Protein AF-K9UGL1-F1 (afdb_monomer)

Structure (mmCIF, N/CA/C/O backbone):
data_AF-K9UGL1-F1
#
_entry.id   AF-K9UGL1-F1
#
loop_
_atom_site.group_PDB
_atom_site.id
_atom_site.type_symbol
_atom_site.label_atom_id
_atom_site.label_alt_id
_atom_site.label_comp_id
_atom_site.label_asym_id
_atom_site.label_entity_id
_atom_site.label_seq_id
_atom_site.pdbx_PDB_ins_code
_atom_site.Cartn_x
_atom_site.Cartn_y
_atom_site.Cartn_z
_atom_site.occupancy
_atom_site.B_iso_or_equiv
_atom_site.auth_seq_id
_atom_site.auth_comp_id
_atom_site.auth_asym_id
_atom_site.auth_atom_id
_atom_site.pdbx_PDB_model_num
ATOM 1 N N . MET A 1 1 ? -17.818 -1.868 39.442 1.00 32.81 1 MET A N 1
ATOM 2 C CA . MET A 1 1 ? -16.690 -1.375 38.621 1.00 32.81 1 MET A CA 1
ATOM 3 C C . MET A 1 1 ? -15.986 -2.592 38.048 1.00 32.81 1 MET A C 1
ATOM 5 O O . MET A 1 1 ? -15.539 -3.393 38.860 1.00 32.81 1 MET A O 1
ATOM 9 N N . PRO A 1 2 ? -15.929 -2.822 36.725 1.00 36.88 2 PRO A N 1
ATOM 10 C CA . PRO A 1 2 ? -15.061 -3.869 36.222 1.00 36.88 2 PRO A CA 1
ATOM 11 C C . PRO A 1 2 ? -13.625 -3.341 36.213 1.00 36.88 2 PRO A C 1
ATOM 13 O O . PRO A 1 2 ? -13.348 -2.209 35.818 1.00 36.88 2 PRO A O 1
ATOM 16 N N . ILE A 1 3 ? -12.741 -4.172 36.742 1.00 34.56 3 ILE A N 1
ATOM 17 C CA . ILE A 1 3 ? -11.307 -3.962 36.869 1.00 34.56 3 ILE A CA 1
ATOM 18 C C . ILE A 1 3 ? -10.726 -3.865 35.455 1.00 34.56 3 ILE A C 1
ATOM 20 O O . ILE A 1 3 ? -10.851 -4.801 34.666 1.00 34.56 3 ILE A O 1
ATOM 24 N N . ASN A 1 4 ? -10.110 -2.725 35.127 1.00 34.06 4 ASN A N 1
ATOM 25 C CA . ASN A 1 4 ? -9.267 -2.589 33.944 1.00 34.06 4 ASN A CA 1
ATOM 26 C C . ASN A 1 4 ? -8.076 -3.541 34.106 1.00 34.06 4 ASN A C 1
ATOM 28 O O . ASN A 1 4 ? -7.065 -3.177 34.704 1.00 34.06 4 ASN A O 1
ATOM 32 N N . ASN A 1 5 ? -8.197 -4.757 33.575 1.00 32.12 5 ASN A N 1
ATOM 33 C CA . ASN A 1 5 ? -7.041 -5.579 33.257 1.00 32.12 5 ASN A CA 1
ATOM 34 C C . ASN A 1 5 ? -6.245 -4.820 32.195 1.00 32.12 5 ASN A C 1
ATOM 36 O O . ASN A 1 5 ? -6.569 -4.850 31.008 1.00 32.12 5 ASN A O 1
ATOM 40 N N . VAL A 1 6 ? -5.222 -4.093 32.638 1.00 40.41 6 VAL A N 1
ATOM 41 C CA . VAL A 1 6 ? -4.169 -3.588 31.763 1.00 40.41 6 VAL A CA 1
ATOM 42 C C . VAL A 1 6 ? -3.398 -4.819 31.299 1.00 40.41 6 VAL A C 1
ATOM 44 O O . VAL A 1 6 ? -2.436 -5.240 31.932 1.00 40.41 6 VAL A O 1
ATOM 47 N N . TYR A 1 7 ? -3.887 -5.455 30.236 1.00 41.72 7 TYR A N 1
ATOM 48 C CA . TYR A 1 7 ? -3.123 -6.448 29.499 1.00 41.72 7 TYR A CA 1
ATOM 49 C C . TYR A 1 7 ? -1.873 -5.730 28.984 1.00 41.72 7 TYR A C 1
ATOM 51 O O . TYR A 1 7 ? -1.978 -4.819 28.159 1.00 41.72 7 TYR A O 1
ATOM 59 N N . ASP A 1 8 ? -0.710 -6.053 29.550 1.00 44.66 8 ASP A N 1
ATOM 60 C CA . ASP A 1 8 ? 0.549 -5.424 29.167 1.00 44.66 8 ASP A CA 1
ATOM 61 C C . ASP A 1 8 ? 0.985 -5.988 27.809 1.00 44.66 8 ASP A C 1
ATOM 63 O O . ASP A 1 8 ? 1.690 -6.991 27.720 1.00 44.66 8 ASP A O 1
ATOM 67 N N . SER A 1 9 ? 0.523 -5.344 26.734 1.00 50.38 9 SER A N 1
ATOM 68 C CA . SER A 1 9 ? 0.801 -5.729 25.344 1.00 50.38 9 SER A CA 1
ATOM 69 C C . SER A 1 9 ? 2.295 -5.739 24.992 1.00 50.38 9 SER A C 1
ATOM 71 O O . SER A 1 9 ? 2.660 -6.247 23.934 1.00 50.38 9 SER A O 1
ATOM 73 N N . ARG A 1 10 ? 3.173 -5.234 25.874 1.00 50.62 10 ARG A N 1
ATOM 74 C CA . ARG A 1 10 ? 4.634 -5.199 25.689 1.00 50.62 10 ARG A CA 1
ATOM 75 C C . ARG A 1 10 ? 5.306 -6.576 25.679 1.00 50.62 10 ARG A C 1
ATOM 77 O O . ARG A 1 10 ? 6.447 -6.659 25.243 1.00 50.62 10 ARG A O 1
ATOM 84 N N . PHE A 1 11 ? 4.626 -7.633 26.128 1.00 51.41 11 PHE A N 1
ATOM 85 C CA . PHE A 1 11 ? 5.164 -9.004 26.138 1.00 51.41 11 PHE A CA 1
ATOM 86 C C . PHE A 1 11 ? 4.539 -9.938 25.090 1.00 51.41 11 PHE A C 1
ATOM 88 O O . PHE A 1 11 ? 4.851 -11.126 25.070 1.00 51.41 11 PHE A O 1
ATOM 95 N N . ASP A 1 12 ? 3.690 -9.421 24.200 1.00 64.38 12 ASP A N 1
ATOM 96 C CA . ASP A 1 12 ? 3.159 -10.189 23.071 1.00 64.38 12 ASP A CA 1
ATOM 97 C C . ASP A 1 12 ? 4.155 -10.141 21.888 1.00 64.38 12 ASP A C 1
ATOM 99 O O . ASP A 1 12 ? 4.479 -9.042 21.414 1.00 64.38 12 ASP A O 1
ATOM 103 N N . PRO A 1 13 ? 4.636 -11.296 21.380 1.00 67.00 13 PRO A N 1
ATOM 104 C CA . PRO A 1 13 ? 5.522 -11.363 20.215 1.00 67.00 13 PRO A CA 1
ATOM 105 C C . PRO A 1 13 ? 4.998 -10.585 18.998 1.00 67.00 13 PRO A C 1
ATOM 107 O O . PRO A 1 13 ? 5.783 -9.976 18.266 1.00 67.00 13 PRO A O 1
ATOM 110 N N . SER A 1 14 ? 3.675 -10.548 18.801 1.00 68.69 14 SER A N 1
ATOM 111 C CA . SER A 1 14 ? 3.043 -9.829 17.690 1.00 68.69 14 SER A CA 1
ATOM 112 C C . SER A 1 14 ? 3.192 -8.306 17.811 1.00 68.69 14 SER A C 1
ATOM 114 O O . SER A 1 14 ? 3.384 -7.611 16.808 1.00 68.69 14 SER A O 1
ATOM 116 N N . THR A 1 15 ? 3.182 -7.780 19.038 1.00 75.00 15 THR A N 1
ATOM 117 C CA . THR A 1 15 ? 3.341 -6.347 19.320 1.00 75.00 15 THR A CA 1
ATOM 118 C C . THR A 1 15 ? 4.775 -5.892 19.072 1.00 75.00 15 THR A C 1
ATOM 120 O O . THR A 1 15 ? 4.977 -4.816 18.512 1.00 75.00 15 THR A O 1
ATOM 123 N N . HIS A 1 16 ? 5.770 -6.718 19.407 1.00 80.38 16 HIS A N 1
ATOM 124 C CA . HIS A 1 16 ? 7.182 -6.402 19.165 1.00 80.38 16 HIS A CA 1
ATOM 125 C C . HIS A 1 16 ? 7.513 -6.330 17.660 1.00 80.38 16 HIS A C 1
ATOM 127 O O . HIS A 1 16 ? 8.262 -5.464 17.205 1.00 80.38 16 HIS A O 1
ATOM 133 N N . GLU A 1 17 ? 6.918 -7.215 16.857 1.00 83.19 17 GLU A N 1
ATOM 134 C CA . GLU A 1 17 ? 7.005 -7.180 15.392 1.00 83.19 17 GLU A CA 1
ATOM 135 C C . GLU A 1 17 ? 6.407 -5.884 14.815 1.00 83.19 17 GLU A C 1
ATOM 137 O O . GLU A 1 17 ? 7.042 -5.186 14.020 1.00 83.19 17 GLU A O 1
ATOM 142 N N . LEU A 1 18 ? 5.195 -5.526 15.255 1.00 83.31 18 LEU A N 1
ATOM 143 C CA . LEU A 1 18 ? 4.519 -4.291 14.847 1.00 83.31 18 LEU A CA 1
ATOM 144 C C . LEU A 1 18 ? 5.288 -3.038 15.273 1.00 83.31 18 LEU A C 1
ATOM 146 O O . LEU A 1 18 ? 5.352 -2.064 14.522 1.00 83.31 18 LEU A O 1
ATOM 150 N N . GLU A 1 19 ? 5.903 -3.070 16.451 1.00 86.38 19 GLU A N 1
ATOM 151 C CA . GLU A 1 19 ? 6.751 -1.996 16.946 1.00 86.38 19 GLU A CA 1
ATOM 152 C C . GLU A 1 19 ? 7.959 -1.766 16.030 1.00 86.38 19 GLU A C 1
ATOM 154 O O . GLU A 1 19 ? 8.199 -0.635 15.601 1.00 86.38 19 GLU A O 1
ATOM 159 N N . ARG A 1 20 ? 8.663 -2.836 15.642 1.00 84.94 20 ARG A N 1
ATOM 160 C CA . ARG A 1 20 ? 9.794 -2.742 14.709 1.00 84.94 20 ARG A CA 1
ATOM 161 C C . ARG A 1 20 ? 9.367 -2.204 13.344 1.00 84.94 20 ARG A C 1
ATOM 163 O O . ARG A 1 20 ? 10.057 -1.373 12.752 1.00 84.94 20 ARG A O 1
ATOM 170 N N . LYS A 1 21 ? 8.221 -2.667 12.835 1.00 83.38 21 LYS A N 1
ATOM 171 C CA . LYS A 1 21 ? 7.629 -2.176 11.580 1.00 83.38 21 LYS A CA 1
ATOM 172 C C . LYS A 1 21 ? 7.343 -0.676 11.645 1.00 83.38 21 LYS A C 1
ATOM 174 O O . LYS A 1 21 ? 7.647 0.056 10.701 1.00 83.38 21 LYS A O 1
ATOM 179 N N . LEU A 1 22 ? 6.824 -0.208 12.775 1.00 84.88 22 LEU A N 1
ATOM 180 C CA . LEU A 1 22 ? 6.543 1.203 13.005 1.00 84.88 22 LEU A CA 1
ATOM 181 C C . LEU A 1 22 ? 7.822 2.049 13.092 1.00 84.88 22 LEU A C 1
ATOM 183 O O . LEU A 1 22 ? 7.858 3.139 12.519 1.00 84.88 22 LEU A O 1
ATOM 187 N N . ASP A 1 23 ? 8.877 1.544 13.733 1.00 85.56 23 ASP A N 1
ATOM 188 C CA . ASP A 1 23 ? 10.172 2.233 13.821 1.00 85.56 23 ASP A CA 1
ATOM 189 C C . ASP A 1 23 ? 10.839 2.391 12.450 1.00 85.56 23 ASP A C 1
ATOM 191 O O . ASP A 1 23 ? 11.373 3.456 12.135 1.00 85.56 23 ASP A O 1
ATOM 195 N N . ASN A 1 24 ? 10.732 1.373 11.594 1.00 83.88 24 ASN A N 1
ATOM 196 C CA . ASN A 1 24 ? 11.230 1.439 10.220 1.00 83.88 24 ASN A CA 1
ATOM 197 C C . ASN A 1 24 ? 10.473 2.475 9.375 1.00 83.88 24 ASN A C 1
ATOM 199 O O . ASN A 1 24 ? 11.081 3.201 8.585 1.00 83.88 24 ASN A O 1
ATOM 203 N N . LEU A 1 25 ? 9.149 2.567 9.536 1.00 78.06 25 LEU A N 1
ATOM 204 C CA . LEU A 1 25 ? 8.323 3.515 8.785 1.00 78.06 25 LEU A CA 1
ATOM 205 C C . LEU A 1 25 ? 8.500 4.953 9.284 1.00 78.06 25 LEU A C 1
ATOM 207 O O . LEU A 1 25 ? 8.574 5.904 8.499 1.00 78.06 25 LEU A O 1
ATOM 211 N N . MET A 1 26 ? 8.529 5.120 10.604 1.00 83.81 26 MET A N 1
ATOM 212 C CA . MET A 1 26 ? 8.445 6.413 11.269 1.00 83.81 26 MET A CA 1
ATOM 213 C C . MET A 1 26 ? 9.589 6.607 12.281 1.00 83.81 26 MET A C 1
ATOM 215 O O . MET A 1 26 ? 9.326 6.862 13.462 1.00 83.81 26 MET A O 1
ATOM 219 N N . PRO A 1 27 ? 10.861 6.602 11.831 1.00 77.25 27 PRO A N 1
ATOM 220 C CA . PRO A 1 27 ? 12.034 6.593 12.715 1.00 77.25 27 PRO A CA 1
ATOM 221 C C . PRO A 1 27 ? 12.183 7.864 13.561 1.00 77.25 27 PRO A C 1
ATOM 223 O O . PRO A 1 27 ? 12.871 7.869 14.574 1.00 77.25 27 PRO A O 1
ATOM 226 N N . ARG A 1 28 ? 11.546 8.969 13.149 1.00 80.62 28 ARG A N 1
ATOM 227 C CA . ARG A 1 28 ? 11.519 10.248 13.882 1.00 80.62 28 ARG A CA 1
ATOM 228 C C . ARG A 1 28 ? 10.139 10.564 14.470 1.00 80.62 28 ARG A C 1
ATOM 230 O O . ARG A 1 28 ? 9.803 11.731 14.663 1.00 80.62 28 ARG A O 1
ATOM 237 N N . SER A 1 29 ? 9.297 9.551 14.680 1.00 78.69 29 SER A N 1
ATOM 238 C CA . SER A 1 29 ? 7.976 9.762 15.274 1.00 78.69 29 SER A CA 1
ATOM 239 C C . SER A 1 29 ? 8.063 10.140 16.750 1.00 78.69 29 SER A C 1
ATOM 241 O O . SER A 1 29 ? 8.964 9.739 17.479 1.00 78.69 29 SER A O 1
ATOM 243 N N . ASN A 1 30 ? 7.093 10.939 17.200 1.00 85.88 30 ASN A N 1
ATOM 244 C CA . ASN A 1 30 ? 6.961 11.291 18.608 1.00 85.88 30 ASN A CA 1
ATOM 245 C C . ASN A 1 30 ? 6.676 10.013 19.436 1.00 85.88 30 ASN A C 1
ATOM 247 O O . ASN A 1 30 ? 5.732 9.294 19.091 1.00 85.88 30 ASN A O 1
ATOM 251 N N . PRO A 1 31 ? 7.390 9.759 20.550 1.00 86.94 31 PRO A N 1
ATOM 252 C CA . PRO A 1 31 ? 7.141 8.606 21.421 1.00 86.94 31 PRO A CA 1
ATOM 253 C C . PRO A 1 31 ? 5.678 8.454 21.864 1.00 86.94 31 PRO A C 1
ATOM 255 O O . PRO A 1 31 ? 5.166 7.341 21.971 1.00 86.94 31 PRO A O 1
ATOM 258 N N . HIS A 1 32 ? 4.960 9.563 22.068 1.00 89.06 32 HIS A N 1
ATOM 259 C CA . HIS A 1 32 ? 3.539 9.542 22.420 1.00 89.06 32 HIS A CA 1
ATOM 260 C C . HIS A 1 32 ? 2.653 9.004 21.285 1.00 89.06 32 HIS A C 1
ATOM 262 O O . HIS A 1 32 ? 1.677 8.292 21.535 1.00 89.06 32 HIS A O 1
ATOM 268 N N . LEU A 1 33 ? 2.995 9.323 20.031 1.00 90.69 33 LEU A N 1
ATOM 269 C CA . LEU A 1 33 ? 2.298 8.798 18.858 1.00 90.69 33 LEU A CA 1
ATOM 270 C C . LEU A 1 33 ? 2.501 7.285 18.760 1.00 90.69 33 LEU A C 1
ATOM 272 O O . LEU A 1 33 ? 1.521 6.557 18.638 1.00 90.69 33 LEU A O 1
ATOM 276 N N . LYS A 1 34 ? 3.754 6.830 18.885 1.00 90.50 34 LYS A N 1
ATOM 277 C CA . LYS A 1 34 ? 4.110 5.407 18.889 1.00 90.50 34 LYS A CA 1
ATOM 278 C C . LYS A 1 34 ? 3.356 4.646 19.980 1.00 90.50 34 LYS A C 1
ATOM 280 O O . LYS A 1 34 ? 2.686 3.662 19.687 1.00 90.50 34 LYS A O 1
ATOM 285 N N . ARG A 1 35 ? 3.358 5.167 21.211 1.00 90.56 35 ARG A N 1
ATOM 286 C CA . ARG A 1 35 ? 2.609 4.576 22.327 1.00 90.56 35 ARG A CA 1
ATOM 287 C C . ARG A 1 35 ? 1.118 4.452 22.021 1.00 90.56 35 ARG A C 1
ATOM 289 O O . ARG A 1 35 ? 0.552 3.397 22.247 1.00 90.56 35 ARG A O 1
ATOM 296 N N . THR A 1 36 ? 0.504 5.494 21.459 1.00 94.12 36 THR A N 1
ATOM 297 C CA . THR A 1 36 ? -0.928 5.469 21.106 1.00 94.12 36 THR A CA 1
ATOM 298 C C . THR A 1 36 ? -1.236 4.441 20.011 1.00 94.12 36 THR A C 1
ATOM 300 O O . THR A 1 36 ? -2.298 3.832 20.028 1.00 94.12 36 THR A O 1
ATOM 303 N N . LEU A 1 37 ? -0.322 4.233 19.058 1.00 94.00 37 LEU A N 1
ATOM 304 C CA . LEU A 1 37 ? -0.484 3.242 17.988 1.00 94.00 37 LEU A CA 1
ATOM 305 C C . LEU A 1 37 ? -0.391 1.790 18.492 1.00 94.00 37 LEU A C 1
ATOM 307 O O . LEU A 1 37 ? -1.022 0.910 17.909 1.00 94.00 37 LEU A O 1
ATOM 311 N N . LEU A 1 38 ? 0.357 1.555 19.572 1.00 92.94 38 LEU A N 1
ATOM 312 C CA . LEU A 1 38 ? 0.550 0.239 20.195 1.00 92.94 38 LEU A CA 1
ATOM 313 C C . LEU A 1 38 ? -0.443 -0.058 21.336 1.00 92.94 38 LEU A C 1
ATOM 315 O O . LEU A 1 38 ? -0.405 -1.132 21.931 1.00 92.94 38 LEU A O 1
ATOM 319 N N . GLU A 1 39 ? -1.339 0.874 21.659 1.00 93.75 39 GLU A N 1
ATOM 320 C CA . GLU A 1 39 ? -2.445 0.619 22.586 1.00 93.75 39 GLU A CA 1
ATOM 321 C C . GLU A 1 39 ? -3.509 -0.271 21.945 1.00 93.75 39 GLU A C 1
ATOM 323 O O . GLU A 1 39 ? -3.690 -0.257 20.728 1.00 93.75 39 GLU A O 1
ATOM 328 N N . ASN A 1 40 ? -4.277 -0.985 22.767 1.00 95.12 40 ASN A N 1
ATOM 329 C CA . ASN A 1 40 ? -5.438 -1.730 22.290 1.00 95.12 40 ASN A CA 1
ATOM 330 C C . ASN A 1 40 ? -6.538 -0.784 21.786 1.00 95.12 40 ASN A C 1
ATOM 332 O O . ASN A 1 40 ? -6.766 0.306 22.323 1.00 95.12 40 ASN A O 1
ATOM 336 N N . ASN A 1 41 ? -7.244 -1.221 20.746 1.00 94.50 41 ASN A N 1
ATOM 337 C CA . ASN A 1 41 ? -8.429 -0.542 20.237 1.00 94.50 41 ASN A CA 1
ATOM 338 C C . ASN A 1 41 ? -9.553 -0.515 21.290 1.00 94.50 41 ASN A C 1
ATOM 340 O O . ASN A 1 41 ? -9.584 -1.322 22.219 1.00 94.50 41 ASN A O 1
ATOM 344 N N . GLN A 1 42 ? -10.511 0.396 21.119 1.00 94.25 42 GLN A N 1
ATOM 345 C CA . GLN A 1 42 ? -11.574 0.647 22.095 1.00 94.25 42 GLN A CA 1
ATOM 346 C C . GLN A 1 42 ? -12.502 -0.559 22.315 1.00 94.25 42 GLN A C 1
ATOM 348 O O . GLN A 1 42 ? -13.126 -0.667 23.367 1.00 94.25 42 GLN A O 1
ATOM 353 N N . THR A 1 43 ? -12.600 -1.461 21.339 1.00 93.00 43 THR A N 1
ATOM 354 C CA . THR A 1 43 ? -13.491 -2.630 21.403 1.00 93.00 43 THR A CA 1
ATOM 355 C C . THR A 1 43 ? -12.823 -3.875 21.982 1.00 93.00 43 THR A C 1
ATOM 357 O O . THR A 1 43 ? -13.519 -4.842 22.276 1.00 93.00 43 THR A O 1
ATOM 360 N N . GLY A 1 44 ? -11.490 -3.891 22.102 1.00 92.12 44 GLY A N 1
ATOM 361 C CA . GLY A 1 44 ? -10.723 -5.086 22.475 1.00 92.12 44 GLY A CA 1
ATOM 362 C C . GLY A 1 44 ? -10.816 -6.237 21.462 1.00 92.12 44 GLY A C 1
ATOM 363 O O . GLY A 1 44 ? -10.393 -7.351 21.752 1.00 92.12 44 GLY A O 1
ATOM 364 N N . MET A 1 45 ? -11.383 -6.010 20.273 1.00 93.62 45 MET A N 1
ATOM 365 C CA . MET A 1 45 ? -11.493 -7.040 19.240 1.00 93.62 45 MET A CA 1
ATOM 366 C C . MET A 1 45 ? -10.180 -7.191 18.471 1.00 93.62 45 MET A C 1
ATOM 368 O O . MET A 1 45 ? -9.493 -6.208 18.199 1.00 93.62 45 MET A O 1
ATOM 372 N N . MET A 1 46 ? -9.857 -8.419 18.064 1.00 95.69 46 MET A N 1
ATOM 373 C CA . MET A 1 46 ? -8.754 -8.673 17.131 1.00 95.69 46 MET A CA 1
ATOM 374 C C . MET A 1 46 ? -9.038 -8.037 15.766 1.00 95.69 46 MET A C 1
ATOM 376 O O . MET A 1 46 ? -10.187 -8.023 15.307 1.00 95.69 46 MET A O 1
ATOM 380 N N . SER A 1 47 ? -7.992 -7.558 15.092 1.00 95.56 47 SER A N 1
ATOM 381 C CA . SER A 1 47 ? -8.120 -6.863 13.806 1.00 95.56 47 SER A CA 1
ATOM 382 C C . SER A 1 47 ? -8.815 -7.714 12.730 1.00 95.56 47 SER A C 1
ATOM 384 O O . SER A 1 47 ? -9.644 -7.194 11.982 1.00 95.56 47 SER A O 1
ATOM 386 N N . ILE A 1 48 ? -8.583 -9.034 12.710 1.00 95.94 48 ILE A N 1
ATOM 387 C CA . ILE A 1 48 ? -9.233 -9.948 11.762 1.00 95.94 48 ILE A CA 1
ATOM 388 C C . ILE A 1 48 ? -10.751 -10.013 11.962 1.00 95.94 48 ILE A C 1
ATOM 390 O O . ILE A 1 48 ? -11.518 -10.060 10.997 1.00 95.94 48 ILE A O 1
ATOM 394 N N . ASN A 1 49 ? -11.202 -9.970 13.216 1.00 97.12 49 ASN A N 1
ATOM 395 C CA . ASN A 1 49 ? -12.622 -9.972 13.552 1.00 97.12 49 ASN A CA 1
ATOM 396 C C . ASN A 1 49 ? -13.254 -8.626 13.199 1.00 97.12 49 ASN A C 1
ATOM 398 O O . ASN A 1 49 ? -14.365 -8.590 12.668 1.00 97.12 49 ASN A O 1
ATOM 402 N N . ILE A 1 50 ? -12.516 -7.531 13.400 1.00 96.94 50 ILE A N 1
ATOM 403 C CA . ILE A 1 50 ? -12.929 -6.200 12.956 1.00 96.94 50 ILE A CA 1
ATOM 404 C C . ILE A 1 50 ? -13.100 -6.177 11.432 1.00 96.94 50 ILE A C 1
ATOM 406 O O . ILE A 1 50 ? -14.179 -5.819 10.963 1.00 96.94 50 ILE A O 1
ATOM 410 N N . ALA A 1 51 ? -12.124 -6.649 10.653 1.00 97.12 51 ALA A N 1
ATOM 411 C CA . ALA A 1 51 ? -12.227 -6.706 9.194 1.00 97.12 51 ALA A CA 1
ATOM 412 C C . ALA A 1 51 ? -13.450 -7.512 8.720 1.00 97.12 51 ALA A C 1
ATOM 414 O O . ALA A 1 51 ? -14.235 -7.038 7.894 1.00 97.12 51 ALA A O 1
ATOM 415 N N . ARG A 1 52 ? -13.666 -8.702 9.299 1.00 97.19 52 ARG A N 1
ATOM 416 C CA . ARG A 1 52 ? -14.833 -9.549 8.997 1.00 97.19 52 ARG A CA 1
ATOM 417 C C . ARG A 1 52 ? -16.154 -8.865 9.340 1.00 97.19 52 ARG A C 1
ATOM 419 O O . ARG A 1 52 ? -17.079 -8.904 8.534 1.00 97.19 52 ARG A O 1
ATOM 426 N N . SER A 1 53 ? -16.245 -8.230 10.510 1.00 96.06 53 SER A N 1
ATOM 427 C CA . SER A 1 53 ? -17.460 -7.515 10.926 1.00 96.06 53 SER A CA 1
ATOM 428 C C . SER A 1 53 ? -17.772 -6.325 10.015 1.00 96.06 53 SER A C 1
ATOM 430 O O . SER A 1 53 ? -18.921 -6.146 9.622 1.00 96.06 53 SER A O 1
ATOM 432 N N . ILE A 1 54 ? -16.757 -5.562 9.593 1.00 96.44 54 ILE A N 1
ATOM 433 C CA . ILE A 1 54 ? -16.942 -4.444 8.664 1.00 96.44 54 ILE A CA 1
ATOM 434 C C . ILE A 1 54 ? -17.513 -4.932 7.327 1.00 96.44 54 ILE A C 1
ATOM 436 O O . ILE A 1 54 ? -18.467 -4.341 6.817 1.00 96.44 54 ILE A O 1
ATOM 440 N N . LEU A 1 55 ? -16.937 -5.992 6.753 1.00 96.19 55 LEU A N 1
ATOM 441 C CA . LEU A 1 55 ? -17.385 -6.540 5.470 1.00 96.19 55 LEU A CA 1
ATOM 442 C C . LEU A 1 55 ? -18.800 -7.114 5.557 1.00 96.19 55 LEU A C 1
A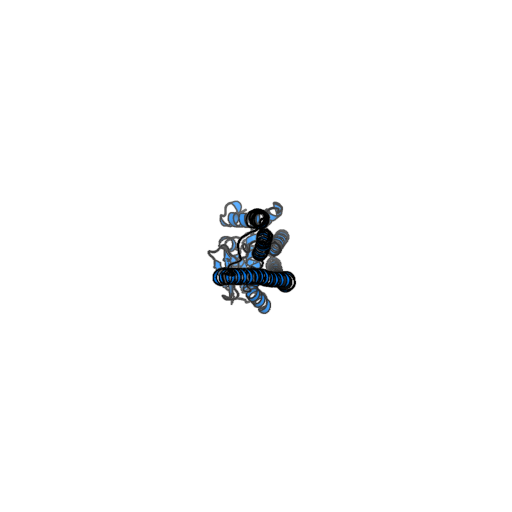TOM 444 O O . LEU A 1 55 ? -19.624 -6.844 4.681 1.00 96.19 55 LEU A O 1
ATOM 448 N N . ARG A 1 56 ? -19.098 -7.850 6.634 1.00 95.19 56 ARG A N 1
ATOM 449 C CA . ARG A 1 56 ? -20.426 -8.422 6.884 1.00 95.19 56 ARG A CA 1
ATOM 450 C C . ARG A 1 56 ? -21.503 -7.342 6.899 1.00 95.19 56 ARG A C 1
ATOM 452 O O . ARG A 1 56 ? -22.505 -7.472 6.209 1.00 95.19 56 ARG A O 1
ATOM 459 N N . ASP A 1 57 ? -21.261 -6.253 7.611 1.00 93.38 57 ASP A N 1
ATOM 460 C CA . ASP A 1 57 ? -22.231 -5.169 7.763 1.00 93.38 57 ASP A CA 1
ATOM 461 C C . ASP A 1 57 ? -22.392 -4.306 6.506 1.00 93.38 57 ASP A C 1
ATOM 463 O O . ASP A 1 57 ? -23.393 -3.615 6.337 1.00 93.38 57 ASP A O 1
ATOM 467 N N . ARG A 1 58 ? -21.404 -4.328 5.606 1.00 93.50 58 ARG A N 1
ATOM 468 C CA . ARG A 1 58 ? -21.514 -3.728 4.269 1.00 93.50 58 ARG A CA 1
ATOM 469 C C . ARG A 1 58 ? -22.137 -4.688 3.251 1.00 93.50 58 ARG A C 1
ATOM 471 O O . ARG A 1 58 ? -22.108 -4.387 2.061 1.00 93.50 58 ARG A O 1
ATOM 478 N N . ASN A 1 59 ? -22.691 -5.818 3.702 1.00 94.81 59 ASN A N 1
ATOM 479 C CA . ASN A 1 59 ? -23.255 -6.884 2.872 1.00 94.81 59 ASN A CA 1
ATOM 480 C C . ASN A 1 59 ? -22.258 -7.427 1.832 1.00 94.81 59 ASN A C 1
ATOM 482 O O . ASN A 1 59 ? -22.638 -7.813 0.729 1.00 94.81 59 ASN A O 1
ATOM 486 N N . ARG A 1 60 ? -20.964 -7.448 2.175 1.00 93.31 60 ARG A N 1
ATOM 487 C CA . ARG A 1 60 ? -19.877 -7.947 1.323 1.00 93.31 60 ARG A CA 1
ATOM 488 C C . ARG A 1 60 ? -19.360 -9.294 1.813 1.00 93.31 60 ARG A C 1
ATOM 490 O O . ARG A 1 60 ? -18.201 -9.439 2.191 1.00 93.31 60 ARG A O 1
ATOM 497 N N . THR A 1 61 ? -20.239 -10.294 1.814 1.00 90.69 61 THR A N 1
ATOM 498 C CA . THR A 1 61 ? -19.893 -11.686 2.156 1.00 90.69 61 THR A CA 1
ATOM 499 C C . THR A 1 61 ? -19.128 -12.402 1.041 1.00 90.69 61 THR A C 1
ATOM 501 O O . THR A 1 61 ? -18.609 -13.493 1.254 1.00 90.69 61 THR A O 1
ATOM 504 N N . ASP A 1 62 ? -19.051 -11.790 -0.144 1.00 94.06 62 ASP A N 1
ATOM 505 C CA . ASP A 1 62 ? -18.240 -12.240 -1.275 1.00 94.06 62 ASP A CA 1
ATOM 506 C C . ASP A 1 62 ? -16.732 -12.092 -1.022 1.00 94.06 62 ASP A C 1
ATOM 508 O O . ASP A 1 62 ? -15.941 -12.790 -1.656 1.00 94.06 62 ASP A O 1
ATOM 512 N N . ILE A 1 63 ? -16.337 -11.199 -0.105 1.00 95.12 63 ILE A N 1
ATOM 513 C CA . ILE A 1 63 ? -14.938 -10.949 0.242 1.00 95.12 63 ILE A CA 1
ATOM 514 C C . ILE A 1 63 ? -14.562 -11.777 1.469 1.00 95.12 63 ILE A C 1
ATOM 516 O O . ILE A 1 63 ? -15.097 -11.580 2.562 1.00 95.12 63 ILE A O 1
ATOM 520 N N . LYS A 1 64 ? -13.597 -12.684 1.309 1.00 94.56 64 LYS A N 1
ATOM 521 C CA . LYS A 1 64 ? -13.071 -13.491 2.422 1.00 94.56 64 LYS A CA 1
ATOM 522 C C . LYS A 1 64 ? -11.934 -12.764 3.136 1.00 94.56 64 LYS A C 1
ATOM 524 O O . LYS A 1 64 ? -11.163 -12.054 2.500 1.00 94.56 64 LYS A O 1
ATOM 529 N N . VAL A 1 65 ? -11.803 -12.987 4.445 1.00 96.12 65 VAL A N 1
ATOM 530 C CA . VAL A 1 65 ? -10.660 -12.511 5.245 1.00 96.12 65 VAL A CA 1
ATOM 531 C C . VAL A 1 65 ? -9.851 -13.708 5.730 1.00 96.12 65 VAL A C 1
ATOM 533 O O . VAL A 1 65 ? -10.373 -14.530 6.497 1.00 96.12 65 VAL A O 1
ATOM 536 N N . CYS A 1 66 ? -8.594 -13.796 5.301 1.00 94.12 66 CYS A N 1
ATOM 537 C CA . CYS A 1 66 ? -7.676 -14.878 5.646 1.00 94.12 66 CYS A CA 1
ATOM 538 C C . CYS A 1 66 ? -6.398 -14.354 6.304 1.00 94.12 66 CYS A C 1
ATOM 540 O O . CYS A 1 66 ? -6.000 -13.206 6.109 1.00 94.12 66 CYS A O 1
ATOM 542 N N . ILE A 1 67 ? -5.761 -15.232 7.071 1.00 94.19 67 ILE A N 1
ATOM 543 C CA . ILE A 1 67 ? -4.415 -15.009 7.590 1.00 94.19 67 ILE A CA 1
ATOM 544 C C . ILE A 1 67 ? -3.443 -15.503 6.529 1.00 94.19 67 ILE A C 1
ATOM 546 O O . ILE A 1 67 ? -3.681 -16.547 5.917 1.00 94.19 67 ILE A O 1
ATOM 550 N N . ARG A 1 68 ? -2.389 -14.735 6.288 1.00 88.94 68 ARG A N 1
ATOM 551 C CA . ARG A 1 68 ? -1.297 -15.116 5.405 1.00 88.94 68 ARG A CA 1
ATOM 552 C C . ARG A 1 68 ? -0.039 -15.368 6.228 1.00 88.94 68 ARG A C 1
ATOM 554 O O . ARG A 1 68 ? 0.164 -14.740 7.265 1.00 88.94 68 ARG A O 1
ATOM 561 N N . GLU A 1 69 ? 0.775 -16.299 5.744 1.00 82.06 69 GLU A N 1
ATOM 562 C CA . GLU A 1 69 ? 2.086 -16.616 6.323 1.00 82.06 69 GLU A CA 1
ATOM 563 C C . GLU A 1 69 ? 3.140 -15.562 5.963 1.00 82.06 69 GLU A C 1
ATOM 565 O O . GLU A 1 69 ? 4.139 -15.416 6.662 1.00 82.06 69 GLU A O 1
ATOM 570 N N . ASP A 1 70 ? 2.925 -14.812 4.878 1.00 79.56 70 ASP A N 1
ATOM 571 C CA . ASP A 1 70 ? 3.784 -13.694 4.530 1.00 79.56 70 ASP A CA 1
ATOM 572 C C . ASP A 1 70 ? 3.467 -12.458 5.385 1.00 79.56 70 ASP A C 1
ATOM 574 O O . ASP A 1 70 ? 2.375 -12.255 5.916 1.00 79.56 70 ASP A O 1
ATOM 578 N N . GLU A 1 71 ? 4.461 -11.588 5.521 1.00 77.44 71 GLU A N 1
ATOM 579 C CA . GLU A 1 71 ? 4.375 -10.365 6.324 1.00 77.44 71 GLU A CA 1
ATOM 580 C C . GLU A 1 71 ? 3.537 -9.240 5.683 1.00 77.44 71 GLU A C 1
ATOM 582 O O . GLU A 1 71 ? 3.563 -8.089 6.138 1.00 77.44 71 GLU A O 1
ATOM 587 N N . VAL A 1 72 ? 2.789 -9.600 4.645 1.00 80.31 72 VAL A N 1
ATOM 588 C CA . VAL A 1 72 ? 2.196 -8.738 3.633 1.00 80.31 72 VAL A CA 1
ATOM 589 C C . VAL A 1 72 ? 0.693 -8.650 3.857 1.00 80.31 72 VAL A C 1
ATOM 591 O O . VAL A 1 72 ? -0.029 -9.645 3.773 1.00 80.31 72 VAL A O 1
ATOM 594 N N . ASN A 1 73 ? 0.203 -7.441 4.115 1.00 88.06 73 ASN A N 1
ATOM 595 C CA . ASN A 1 73 ? -1.223 -7.181 4.292 1.00 88.06 73 ASN A CA 1
ATOM 596 C C . ASN A 1 73 ? -1.776 -6.622 2.992 1.00 88.06 73 ASN A C 1
ATOM 598 O O . ASN A 1 73 ? -1.353 -5.549 2.609 1.00 88.06 73 ASN A O 1
ATOM 602 N N . CYS A 1 74 ? -2.694 -7.317 2.324 1.00 87.50 74 CYS A N 1
ATOM 603 C CA . CYS A 1 74 ? -3.203 -6.851 1.036 1.00 87.50 74 CYS A CA 1
ATOM 604 C C . CYS A 1 74 ? -4.659 -7.248 0.782 1.00 87.50 74 CYS A C 1
ATOM 606 O O . CYS A 1 74 ? -5.128 -8.320 1.180 1.00 87.50 74 CYS A O 1
ATOM 608 N N . TYR A 1 75 ? -5.358 -6.436 -0.005 1.00 90.44 75 TYR A N 1
ATOM 609 C CA . TYR A 1 75 ? -6.542 -6.866 -0.741 1.00 90.44 75 TYR A CA 1
ATOM 610 C C . TYR A 1 75 ? -6.176 -7.372 -2.147 1.00 90.44 75 TYR A C 1
ATOM 612 O O . TYR A 1 75 ? -5.609 -6.654 -2.970 1.00 90.44 75 TYR A O 1
ATOM 620 N N . SER A 1 76 ? -6.577 -8.604 -2.471 1.00 88.44 76 SER A N 1
ATOM 621 C CA . SER A 1 76 ? -6.427 -9.177 -3.812 1.00 88.44 76 SER A CA 1
ATOM 622 C C . SER A 1 76 ? -7.723 -9.056 -4.607 1.00 88.44 76 SER A C 1
ATOM 624 O O . SER A 1 76 ? -8.720 -9.705 -4.287 1.00 88.44 76 SER A O 1
ATOM 626 N N . LEU A 1 77 ? -7.693 -8.289 -5.705 1.00 87.25 77 LEU A N 1
ATOM 627 C CA . LEU A 1 77 ? -8.817 -8.191 -6.645 1.00 87.25 77 LEU A CA 1
ATOM 628 C C . LEU A 1 77 ? -9.118 -9.532 -7.334 1.00 87.25 77 LEU A C 1
ATOM 630 O O . LEU A 1 77 ? -10.281 -9.847 -7.565 1.00 87.25 77 LEU A O 1
ATOM 634 N N . TYR A 1 78 ? -8.082 -10.314 -7.658 1.00 85.50 78 TYR A N 1
ATOM 635 C CA . TYR A 1 78 ? -8.214 -11.577 -8.397 1.00 85.50 78 TYR A CA 1
ATOM 636 C C . TYR A 1 78 ? -8.899 -12.658 -7.571 1.00 85.50 78 TYR A C 1
ATOM 638 O O . TYR A 1 78 ? -9.764 -13.369 -8.071 1.00 85.50 78 TYR A O 1
ATOM 646 N N . LEU A 1 79 ? -8.505 -12.769 -6.303 1.00 88.38 79 LEU A N 1
ATOM 647 C CA . LEU A 1 79 ? -9.051 -13.762 -5.381 1.00 88.38 79 LEU A CA 1
ATOM 648 C C . LEU A 1 79 ? -10.251 -13.223 -4.588 1.00 88.38 79 LEU A C 1
ATOM 650 O O . LEU A 1 79 ? -10.881 -13.978 -3.854 1.00 88.38 79 LEU A O 1
ATOM 654 N N . ASN A 1 80 ? -10.544 -11.925 -4.723 1.00 91.38 80 ASN A N 1
ATOM 655 C CA . ASN A 1 80 ? -1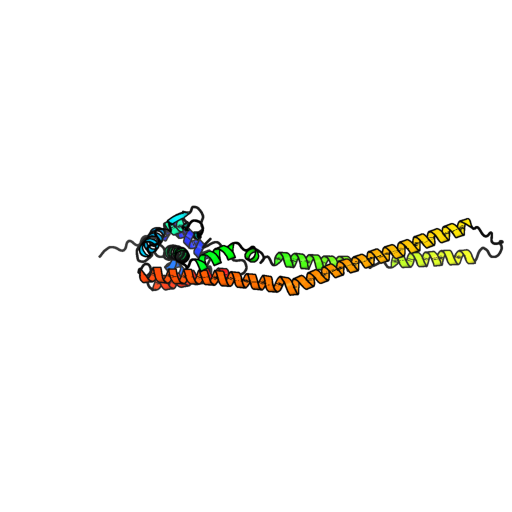1.531 -11.181 -3.945 1.00 91.38 80 ASN A CA 1
ATOM 656 C C . ASN A 1 80 ? -11.415 -11.464 -2.436 1.00 91.38 80 ASN A C 1
ATOM 658 O O . ASN A 1 80 ? -12.377 -11.861 -1.779 1.00 91.38 80 ASN A O 1
ATOM 662 N N . LEU A 1 81 ? -10.210 -11.290 -1.891 1.00 94.00 81 LEU A N 1
ATOM 663 C CA . LEU A 1 81 ? -9.911 -11.560 -0.484 1.00 94.00 81 LEU A CA 1
ATOM 664 C C . LEU A 1 81 ? -9.087 -10.444 0.146 1.00 94.00 81 LEU A C 1
ATOM 666 O O . LEU A 1 81 ? -8.313 -9.779 -0.538 1.00 94.00 81 LEU A O 1
ATOM 670 N N . VAL A 1 82 ? -9.252 -10.275 1.453 1.00 95.69 82 VAL A N 1
ATOM 671 C CA . VAL A 1 82 ? -8.382 -9.479 2.320 1.00 95.69 82 VAL A CA 1
ATOM 672 C C . VAL A 1 82 ? -7.470 -10.446 3.064 1.00 95.69 82 VAL A C 1
ATOM 674 O O . VAL A 1 82 ? -7.936 -11.295 3.826 1.00 95.69 82 VAL A O 1
ATOM 677 N N . GLY A 1 83 ? -6.174 -10.336 2.816 1.00 94.25 83 GLY A N 1
ATOM 678 C CA . GLY A 1 83 ? -5.145 -11.103 3.489 1.00 94.25 83 GLY A CA 1
ATOM 679 C C . GLY A 1 83 ? -4.430 -10.247 4.519 1.00 94.25 83 GLY A C 1
ATOM 680 O O . GLY A 1 83 ? -3.952 -9.167 4.184 1.00 94.25 83 GLY A O 1
ATOM 681 N N . LEU A 1 84 ? -4.365 -10.731 5.754 1.00 94.00 84 LEU A N 1
ATOM 682 C CA . LEU A 1 84 ? -3.659 -10.065 6.846 1.00 94.00 84 LEU A CA 1
ATOM 683 C C . LEU A 1 84 ? -2.505 -10.946 7.317 1.00 94.00 84 LEU A C 1
ATOM 685 O O . LEU A 1 84 ? -2.678 -12.158 7.447 1.00 94.00 84 LEU A O 1
ATOM 689 N N . SER A 1 85 ? -1.359 -10.342 7.607 1.00 92.38 85 SER A N 1
ATOM 690 C CA . SER A 1 85 ? -0.234 -11.039 8.222 1.00 92.38 85 SER A CA 1
ATOM 691 C C . SER A 1 85 ? -0.599 -11.477 9.642 1.00 92.38 85 SER A C 1
ATOM 693 O O . SER A 1 85 ? -1.409 -10.832 10.314 1.00 92.38 85 SER A O 1
ATOM 695 N N . GLU A 1 86 ? -0.012 -12.572 10.122 1.00 91.31 86 GLU A N 1
ATOM 696 C CA . GLU A 1 86 ? -0.376 -13.179 11.411 1.00 91.31 86 GLU A CA 1
ATOM 697 C C . GLU A 1 86 ? -0.312 -12.193 12.592 1.00 91.31 86 GLU A C 1
ATOM 699 O O . GLU A 1 86 ? -1.254 -12.080 13.381 1.00 91.31 86 GLU A O 1
ATOM 704 N N . ASN A 1 87 ? 0.757 -11.397 12.654 1.00 89.94 87 ASN A N 1
ATOM 705 C CA . ASN A 1 87 ? 0.955 -10.365 13.673 1.00 89.94 87 ASN A CA 1
ATOM 706 C C . ASN A 1 87 ? -0.099 -9.245 13.621 1.00 89.94 87 ASN A C 1
ATOM 708 O O . ASN A 1 87 ? -0.430 -8.668 14.652 1.00 89.94 87 ASN A O 1
ATOM 712 N N . VAL A 1 88 ? -0.639 -8.925 12.442 1.00 92.81 88 VAL A N 1
ATOM 713 C CA . VAL A 1 88 ? -1.727 -7.952 12.307 1.00 92.81 88 VAL A CA 1
ATOM 714 C C . VAL A 1 88 ? -3.033 -8.618 12.699 1.00 92.81 88 VAL A C 1
ATOM 716 O O . VAL A 1 88 ? -3.735 -8.095 13.562 1.00 92.81 88 VAL A O 1
ATOM 719 N N . ALA A 1 89 ? -3.339 -9.779 12.116 1.00 93.06 89 ALA A N 1
ATOM 720 C CA . ALA A 1 89 ? -4.599 -10.494 12.275 1.00 93.06 89 ALA A CA 1
ATOM 721 C C . ALA A 1 89 ? -4.960 -10.770 13.744 1.00 93.06 89 ALA A C 1
ATOM 723 O O . ALA A 1 89 ? -6.113 -10.565 14.138 1.00 93.06 89 ALA A O 1
ATOM 724 N N . HIS A 1 90 ? -3.980 -11.197 14.546 1.00 93.00 90 HIS A N 1
ATOM 725 C CA . HIS A 1 90 ? -4.164 -11.541 15.959 1.00 93.00 90 HIS A CA 1
ATOM 726 C C . HIS A 1 90 ? -3.969 -10.364 16.926 1.00 93.00 90 HIS A C 1
ATOM 728 O O . HIS A 1 90 ? -4.305 -10.478 18.102 1.00 93.00 90 HIS A O 1
ATOM 734 N N . SER A 1 91 ? -3.500 -9.209 16.449 1.00 92.38 91 SER A N 1
ATOM 735 C CA . SER A 1 91 ? -3.296 -8.039 17.302 1.00 92.38 91 SER A CA 1
ATOM 736 C C . SER A 1 91 ? -4.578 -7.219 17.484 1.00 92.38 91 SER A C 1
ATOM 738 O O . SER A 1 91 ? -5.422 -7.087 16.590 1.00 92.38 91 SER A O 1
ATOM 740 N N . GLN A 1 92 ? -4.712 -6.633 18.673 1.00 95.19 92 GLN A N 1
ATOM 741 C CA . GLN A 1 92 ? -5.772 -5.684 19.030 1.00 95.19 92 GLN A CA 1
ATOM 742 C C . GLN A 1 92 ? -5.294 -4.230 18.953 1.00 95.19 92 GLN A C 1
ATOM 744 O O . GLN A 1 92 ? -6.060 -3.314 19.255 1.00 95.19 92 GLN A O 1
ATOM 749 N N . THR A 1 93 ? -4.038 -3.992 18.580 1.00 95.38 93 THR A N 1
ATOM 750 C CA . THR A 1 93 ? -3.451 -2.651 18.613 1.00 95.38 93 THR A CA 1
ATOM 751 C C . THR A 1 93 ? -4.123 -1.694 17.626 1.00 95.38 93 THR A C 1
ATOM 753 O O . THR A 1 93 ? -4.660 -2.107 16.593 1.00 95.38 93 THR A O 1
ATOM 756 N N . VAL A 1 94 ? -4.072 -0.390 17.914 1.00 96.44 94 VAL A N 1
ATOM 757 C CA . VAL A 1 94 ? -4.582 0.655 17.013 1.00 96.44 94 VAL A CA 1
ATOM 758 C C . VAL A 1 94 ? -3.955 0.527 15.628 1.00 96.44 94 VAL A C 1
ATOM 760 O O . VAL A 1 94 ? -4.673 0.623 14.635 1.00 96.44 94 VAL A O 1
ATOM 763 N N . VAL A 1 95 ? -2.644 0.276 15.539 1.00 95.00 95 VAL A N 1
ATOM 764 C CA . VAL A 1 95 ? -1.949 0.108 14.254 1.00 95.00 95 VAL A CA 1
ATOM 765 C C . VAL A 1 95 ? -2.463 -1.105 13.475 1.00 95.00 95 VAL A C 1
ATOM 767 O O . VAL A 1 95 ? -2.816 -0.954 12.308 1.00 95.00 95 VAL A O 1
ATOM 770 N N . ALA A 1 96 ? -2.609 -2.271 14.113 1.00 95.06 96 ALA A N 1
ATOM 771 C CA . ALA A 1 96 ? -3.081 -3.485 13.446 1.00 95.06 96 ALA A CA 1
ATOM 772 C C . ALA A 1 96 ? -4.512 -3.334 12.918 1.00 95.06 96 ALA A C 1
ATOM 774 O O . ALA A 1 96 ? -4.814 -3.666 11.773 1.00 95.06 96 ALA A O 1
ATOM 775 N N . VAL A 1 97 ? -5.394 -2.762 13.734 1.00 96.88 97 VAL A N 1
ATOM 776 C CA . VAL A 1 97 ? -6.780 -2.489 13.348 1.00 96.88 97 VAL A CA 1
ATOM 777 C C . VAL A 1 97 ? -6.868 -1.439 12.238 1.00 96.88 97 VAL A C 1
ATOM 779 O O . VAL A 1 97 ? -7.722 -1.544 11.359 1.00 96.88 97 VAL A O 1
ATOM 782 N N . THR A 1 98 ? -5.970 -0.451 12.246 1.00 97.06 98 THR A N 1
ATOM 783 C CA . THR A 1 98 ? -5.884 0.561 11.185 1.00 97.06 98 THR A CA 1
ATOM 784 C C . THR A 1 98 ? -5.464 -0.060 9.854 1.00 97.06 98 THR A C 1
ATOM 786 O O . THR A 1 98 ? -6.095 0.229 8.842 1.00 97.06 98 THR A O 1
ATOM 789 N N . ILE A 1 99 ? -4.467 -0.953 9.857 1.00 95.56 99 ILE A N 1
ATOM 790 C CA . ILE A 1 99 ? -4.039 -1.707 8.666 1.00 95.56 99 ILE A CA 1
ATOM 791 C C . ILE A 1 99 ? -5.193 -2.571 8.146 1.00 95.56 99 ILE A C 1
ATOM 793 O O . ILE A 1 99 ? -5.561 -2.478 6.980 1.00 95.56 99 ILE A O 1
ATOM 797 N N . ALA A 1 100 ? -5.843 -3.347 9.017 1.00 96.69 100 ALA A N 1
ATOM 798 C CA . ALA A 1 100 ? -6.960 -4.198 8.613 1.00 96.69 100 ALA A CA 1
ATOM 799 C C . ALA A 1 100 ? -8.129 -3.396 8.003 1.00 96.69 100 ALA A C 1
ATOM 801 O O . ALA A 1 100 ? -8.730 -3.816 7.014 1.00 96.69 100 ALA A O 1
ATOM 802 N N . ALA A 1 101 ? -8.443 -2.221 8.559 1.00 97.50 101 ALA A N 1
ATOM 803 C CA . ALA A 1 101 ? -9.463 -1.335 8.005 1.00 97.50 101 ALA A CA 1
ATOM 804 C C . ALA A 1 101 ? -9.044 -0.689 6.672 1.00 97.50 101 ALA A C 1
ATOM 806 O O . ALA A 1 101 ? -9.915 -0.454 5.834 1.00 97.50 101 ALA A O 1
ATOM 807 N N . HIS A 1 102 ? -7.749 -0.425 6.462 1.00 96.19 102 HIS A N 1
ATOM 808 C CA . HIS A 1 102 ? -7.191 0.057 5.190 1.00 96.19 102 HIS A CA 1
ATOM 809 C C . HIS A 1 102 ? -7.372 -0.969 4.071 1.00 96.19 102 HIS A C 1
ATOM 811 O O . HIS A 1 102 ? -7.952 -0.643 3.035 1.00 96.19 102 HIS A O 1
ATOM 817 N N . GLU A 1 103 ? -7.036 -2.235 4.326 1.00 95.44 103 GLU A N 1
ATOM 818 C CA . GLU A 1 103 ? -7.236 -3.314 3.347 1.00 95.44 103 GLU A CA 1
ATOM 819 C C . GLU A 1 103 ? -8.715 -3.555 3.028 1.00 95.44 103 GLU A C 1
ATOM 821 O O . GLU A 1 103 ? -9.110 -3.771 1.878 1.00 95.44 103 GLU A O 1
ATOM 826 N N . VAL A 1 104 ? -9.584 -3.453 4.035 1.00 96.25 104 VAL A N 1
ATOM 827 C CA . VAL A 1 104 ? -11.034 -3.469 3.803 1.00 96.25 104 VAL A CA 1
ATOM 828 C C . VAL A 1 104 ? -11.479 -2.237 3.004 1.00 96.25 104 VAL A C 1
ATOM 830 O O . VAL A 1 104 ? -12.366 -2.343 2.156 1.00 96.25 104 VAL A O 1
ATOM 833 N N . GLY A 1 105 ? -10.839 -1.085 3.208 1.00 95.56 105 GLY A N 1
ATOM 834 C CA . GLY A 1 105 ? -11.006 0.116 2.392 1.00 95.56 105 GLY A CA 1
ATOM 835 C C . GLY A 1 105 ? -10.738 -0.145 0.908 1.00 95.56 105 GLY A C 1
ATOM 836 O O . GLY A 1 105 ? -11.560 0.259 0.080 1.00 95.56 105 GLY A O 1
ATOM 837 N N . HIS A 1 106 ? -9.675 -0.889 0.580 1.00 93.38 106 HIS A N 1
ATOM 838 C CA . HIS A 1 106 ? -9.387 -1.365 -0.780 1.00 93.38 106 HIS A CA 1
ATOM 839 C C . HIS A 1 106 ? -10.467 -2.314 -1.323 1.00 93.38 106 HIS A C 1
ATOM 841 O O . HIS A 1 106 ? -10.893 -2.223 -2.478 1.00 93.38 106 HIS A O 1
ATOM 847 N N . ALA A 1 107 ? -10.987 -3.201 -0.481 1.00 94.44 107 ALA A N 1
ATOM 848 C CA . ALA A 1 107 ? -12.026 -4.144 -0.883 1.00 94.44 107 ALA A CA 1
ATOM 849 C C . ALA A 1 107 ? -13.368 -3.456 -1.235 1.00 94.44 107 ALA A C 1
ATOM 851 O O . ALA A 1 107 ? -14.112 -3.901 -2.128 1.00 94.44 107 ALA A O 1
ATOM 852 N N . LEU A 1 108 ? -13.658 -2.347 -0.546 1.00 94.75 108 LEU A N 1
ATOM 853 C CA . LEU A 1 108 ? -14.865 -1.532 -0.696 1.00 94.75 108 LEU A CA 1
ATOM 854 C C . LEU A 1 108 ? -14.768 -0.449 -1.781 1.00 94.75 108 LEU A C 1
ATOM 856 O O . LEU A 1 108 ? -15.778 0.202 -2.048 1.00 94.75 108 LEU A O 1
ATOM 860 N N . GLN A 1 109 ? -13.611 -0.260 -2.425 1.00 94.00 109 GLN A N 1
ATOM 861 C CA . GLN A 1 109 ? -13.488 0.720 -3.510 1.00 94.00 109 GLN A CA 1
ATOM 862 C C . GLN A 1 109 ? -14.385 0.362 -4.707 1.00 94.00 109 GLN A C 1
ATOM 864 O O . GLN A 1 109 ? -14.636 -0.828 -4.971 1.00 94.00 109 GLN A O 1
ATOM 869 N N . PRO A 1 110 ? -14.813 1.370 -5.491 1.00 92.12 110 PRO A N 1
ATOM 870 C CA . PRO A 1 110 ? -15.446 1.153 -6.785 1.00 92.12 110 PRO A CA 1
ATOM 871 C C . PRO A 1 110 ? -14.616 0.225 -7.680 1.00 92.12 110 PRO A C 1
ATOM 873 O O . PRO A 1 110 ? -13.386 0.266 -7.693 1.00 92.12 110 PRO A O 1
ATOM 876 N N . GLN A 1 111 ? -15.279 -0.614 -8.484 1.00 89.00 111 GLN A N 1
ATOM 877 C CA . GLN A 1 111 ? -14.578 -1.590 -9.332 1.00 89.00 111 GLN A CA 1
ATOM 878 C C . GLN A 1 111 ? -13.584 -0.950 -10.310 1.00 89.00 111 GLN A C 1
ATOM 880 O O . GLN A 1 111 ? -12.558 -1.560 -10.611 1.00 89.00 111 GLN A O 1
ATOM 885 N N . PHE A 1 112 ? -13.885 0.254 -10.803 1.00 88.81 112 PHE A N 1
ATOM 886 C CA . PHE A 1 112 ? -12.994 1.000 -11.687 1.00 88.81 112 PHE A CA 1
ATOM 887 C C . PHE A 1 112 ? -11.646 1.302 -11.015 1.00 88.81 112 PHE A C 1
ATOM 889 O O . PHE A 1 112 ? -10.613 0.994 -11.602 1.00 88.81 112 PHE A O 1
ATOM 896 N N . GLU A 1 113 ? -11.643 1.803 -9.775 1.00 86.94 113 GLU A N 1
ATOM 897 C CA . GLU A 1 113 ? -10.410 2.078 -9.020 1.00 86.94 113 GLU A CA 1
ATOM 898 C C . GLU A 1 113 ? -9.592 0.805 -8.806 1.00 86.94 113 GLU A C 1
ATOM 900 O O . GLU A 1 113 ? -8.398 0.776 -9.091 1.00 86.94 113 GLU A O 1
ATOM 905 N N . LYS A 1 114 ? -10.245 -0.291 -8.399 1.00 87.94 114 LYS A N 1
ATOM 906 C CA . LYS A 1 114 ? -9.560 -1.573 -8.177 1.00 87.94 114 LYS A CA 1
ATOM 907 C C . LYS A 1 114 ? -8.880 -2.083 -9.448 1.00 87.94 114 LYS A C 1
ATOM 909 O O . LYS A 1 114 ? -7.737 -2.540 -9.413 1.00 87.94 114 LYS A O 1
ATOM 914 N N . LYS A 1 115 ? -9.574 -1.994 -10.589 1.00 88.19 115 LYS A N 1
ATOM 915 C CA . LYS A 1 115 ? -9.017 -2.364 -11.899 1.00 88.19 115 LYS A CA 1
ATOM 916 C C . LYS A 1 115 ? -7.873 -1.438 -12.300 1.00 88.19 115 LYS A C 1
ATOM 918 O O . LYS A 1 115 ? -6.858 -1.933 -12.777 1.00 88.19 115 LYS A O 1
ATOM 923 N N . LEU A 1 116 ? -8.012 -0.132 -12.079 1.00 86.50 116 LEU A N 1
ATOM 924 C CA . LEU A 1 116 ? -6.986 0.861 -12.387 1.00 86.50 116 LEU A CA 1
ATOM 925 C C . LEU A 1 116 ? -5.678 0.567 -11.642 1.00 86.50 116 LEU A C 1
ATOM 927 O O . LEU A 1 116 ? -4.633 0.479 -12.280 1.00 86.50 116 LEU A O 1
ATOM 931 N N . ILE A 1 117 ? -5.734 0.317 -10.331 1.00 84.38 117 ILE A N 1
ATOM 932 C CA . ILE A 1 117 ? -4.557 -0.054 -9.524 1.00 84.38 117 ILE A CA 1
ATOM 933 C C . ILE A 1 117 ? -3.937 -1.350 -10.045 1.00 84.38 117 ILE A C 1
ATOM 935 O O . ILE A 1 117 ? -2.725 -1.434 -10.233 1.00 84.38 117 ILE A O 1
ATOM 939 N N . SER A 1 118 ? -4.768 -2.358 -10.330 1.00 83.75 118 SER A N 1
ATOM 940 C CA . SER A 1 118 ? -4.285 -3.646 -10.827 1.00 83.75 118 SER A CA 1
ATOM 941 C C . SER A 1 118 ? -3.604 -3.539 -12.195 1.00 83.75 118 SER A C 1
ATOM 943 O O . SER A 1 118 ? -2.625 -4.241 -12.450 1.00 83.75 118 SER A O 1
ATOM 945 N N . LEU A 1 119 ? -4.095 -2.656 -13.067 1.00 84.00 119 LEU A N 1
ATOM 946 C CA . LEU A 1 119 ? -3.473 -2.363 -14.356 1.00 84.00 119 LEU A CA 1
ATOM 947 C C . LEU A 1 119 ? -2.154 -1.614 -14.168 1.00 84.00 119 LEU A C 1
ATOM 949 O O . LEU A 1 119 ? -1.137 -2.043 -14.705 1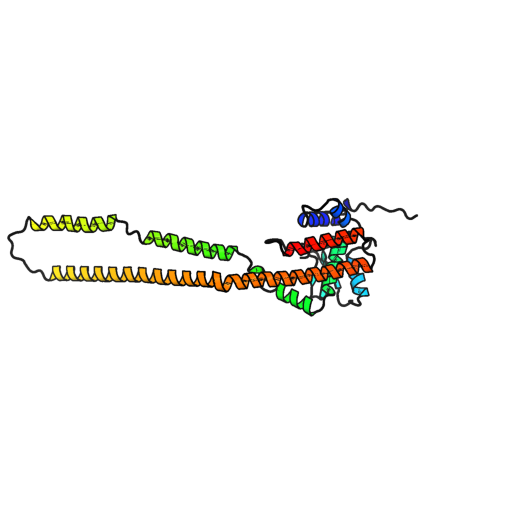.00 84.00 119 LEU A O 1
ATOM 953 N N . LEU A 1 120 ? -2.149 -0.545 -13.367 1.00 80.81 120 LEU A N 1
ATOM 954 C CA . LEU A 1 120 ? -0.960 0.268 -13.117 1.00 80.81 120 LEU A CA 1
ATOM 955 C C . LEU A 1 120 ? 0.159 -0.543 -12.462 1.00 80.81 120 LEU A C 1
ATOM 957 O O . LEU A 1 120 ? 1.289 -0.497 -12.940 1.00 80.81 120 LEU A O 1
ATOM 961 N N . GLY A 1 121 ? -0.153 -1.350 -11.445 1.00 71.62 121 GLY A N 1
ATOM 962 C CA . GLY A 1 121 ? 0.817 -2.195 -10.742 1.00 71.62 121 GLY A CA 1
ATOM 963 C C . GLY A 1 121 ? 1.493 -3.254 -11.622 1.00 71.62 121 GLY A C 1
ATOM 964 O O . GLY A 1 121 ? 2.584 -3.712 -11.295 1.00 71.62 121 GLY A O 1
ATOM 965 N N . LYS A 1 122 ? 0.885 -3.619 -12.759 1.00 72.12 122 LYS A N 1
ATOM 966 C CA . LYS A 1 122 ? 1.460 -4.540 -13.754 1.00 72.12 122 LYS A CA 1
ATOM 967 C C . LYS A 1 122 ? 2.321 -3.846 -14.805 1.00 72.12 122 LYS A C 1
ATOM 969 O O . LYS A 1 122 ? 2.995 -4.528 -15.576 1.00 72.12 122 LYS A O 1
ATOM 974 N N . THR A 1 123 ? 2.293 -2.516 -14.886 1.00 69.19 123 THR A N 1
ATOM 975 C CA . THR A 1 123 ? 3.049 -1.808 -15.920 1.00 69.19 123 THR A CA 1
ATOM 976 C C . THR A 1 123 ? 4.550 -1.812 -15.603 1.00 69.19 123 THR A C 1
ATOM 978 O O . THR A 1 123 ? 4.955 -1.395 -14.513 1.00 69.19 123 THR A O 1
ATOM 981 N N . PRO A 1 124 ? 5.418 -2.203 -16.559 1.00 62.03 124 PRO A N 1
ATOM 982 C CA . PRO A 1 124 ? 6.871 -2.144 -16.380 1.00 62.03 124 PRO A CA 1
ATOM 983 C C . PRO A 1 124 ? 7.374 -0.706 -16.167 1.00 62.03 124 PRO A C 1
ATOM 985 O O . PRO A 1 124 ? 8.474 -0.501 -15.663 1.00 62.03 124 PRO A O 1
ATOM 988 N N . ILE A 1 125 ? 6.551 0.301 -16.484 1.00 63.16 125 ILE A N 1
ATOM 989 C CA . ILE A 1 125 ? 6.855 1.727 -16.318 1.00 63.16 125 ILE A CA 1
ATOM 990 C C . ILE A 1 125 ? 7.109 2.123 -14.860 1.00 63.16 125 ILE A C 1
ATOM 992 O O . ILE A 1 125 ? 7.907 3.021 -14.604 1.00 63.16 125 ILE A O 1
ATOM 996 N N . LEU A 1 126 ? 6.520 1.406 -13.898 1.00 61.00 126 LEU A N 1
ATOM 997 C CA . LEU A 1 126 ? 6.815 1.603 -12.476 1.00 61.00 126 LEU A CA 1
ATOM 998 C C . LEU A 1 126 ? 8.197 1.055 -12.074 1.00 61.00 126 LEU A C 1
ATOM 1000 O O . LEU A 1 126 ? 8.770 1.523 -11.086 1.00 61.00 126 LEU A O 1
ATOM 1004 N N . TYR A 1 127 ? 8.742 0.111 -12.851 1.00 58.00 127 TYR A N 1
ATOM 1005 C CA . TYR A 1 127 ? 10.063 -0.503 -12.665 1.00 58.00 127 TYR A CA 1
ATOM 1006 C C . TYR A 1 127 ? 11.172 0.198 -13.475 1.00 58.00 127 TYR A C 1
ATOM 1008 O O . TYR A 1 127 ? 12.344 0.105 -13.115 1.00 58.00 127 TYR A O 1
ATOM 1016 N N . LEU A 1 128 ? 10.805 0.965 -14.510 1.00 53.41 128 LEU A N 1
ATOM 1017 C CA . LEU A 1 128 ? 11.703 1.752 -15.376 1.00 53.41 128 LEU A CA 1
ATOM 1018 C C . LEU A 1 128 ? 12.338 2.982 -14.693 1.00 53.41 128 LEU A C 1
ATOM 1020 O O . LEU A 1 128 ? 13.151 3.679 -15.295 1.00 53.41 128 LEU A O 1
ATOM 1024 N N . GLY A 1 129 ? 12.042 3.230 -13.415 1.00 52.06 129 GLY A N 1
ATOM 1025 C CA . GLY A 1 129 ? 12.680 4.275 -12.605 1.00 52.06 129 GLY A CA 1
ATOM 1026 C C . GLY A 1 129 ? 14.155 4.023 -12.251 1.00 52.06 129 GLY A C 1
ATOM 1027 O O . GLY A 1 129 ? 14.707 4.746 -11.419 1.00 52.06 129 GLY A O 1
ATOM 1028 N N . ARG A 1 130 ? 14.818 3.010 -12.832 1.00 55.78 130 ARG A N 1
ATOM 1029 C CA . ARG A 1 130 ? 16.257 2.769 -12.647 1.00 55.78 130 ARG A CA 1
ATOM 1030 C C . ARG A 1 130 ? 17.068 3.783 -13.454 1.00 55.78 130 ARG A C 1
ATOM 1032 O O . ARG A 1 130 ? 17.667 3.462 -14.474 1.00 55.78 130 ARG A O 1
ATOM 1039 N N . PHE A 1 131 ? 17.159 5.006 -12.928 1.00 56.56 131 PHE A N 1
ATOM 1040 C CA . PHE A 1 131 ? 18.057 6.067 -13.409 1.00 56.56 131 PHE A CA 1
ATOM 1041 C C . PHE A 1 131 ? 19.501 5.585 -13.667 1.00 56.56 131 PHE A C 1
ATOM 1043 O O . PHE A 1 131 ? 20.200 6.153 -14.504 1.00 56.56 131 PHE A O 1
ATOM 1050 N N . SER A 1 132 ? 19.936 4.511 -12.993 1.00 53.66 132 SER A N 1
ATOM 1051 C CA . SER A 1 132 ? 21.232 3.862 -13.203 1.00 53.66 132 SER A CA 1
ATOM 1052 C C . SER A 1 132 ? 21.462 3.382 -14.637 1.00 53.66 132 SER A C 1
ATOM 1054 O O . SER A 1 132 ? 22.593 3.427 -15.102 1.00 53.66 132 SER A O 1
ATOM 1056 N N . GLU A 1 133 ? 20.427 2.935 -15.351 1.00 58.69 133 GLU A N 1
ATOM 1057 C CA . GLU A 1 133 ? 20.575 2.404 -16.715 1.00 58.69 133 GLU A CA 1
ATOM 1058 C C . GLU A 1 133 ? 20.887 3.528 -17.714 1.00 58.69 133 GLU A C 1
ATOM 1060 O O . GLU A 1 133 ? 21.775 3.391 -18.555 1.00 58.69 133 GLU A O 1
ATOM 1065 N N . TYR A 1 134 ? 20.262 4.696 -17.538 1.00 65.62 134 TYR A N 1
ATOM 1066 C CA . TYR A 1 134 ? 20.575 5.898 -18.316 1.00 65.62 134 TYR A CA 1
ATOM 1067 C C . TYR A 1 134 ? 21.954 6.470 -17.973 1.00 65.62 134 TYR A C 1
ATOM 1069 O O . TYR A 1 134 ? 22.666 6.939 -18.859 1.00 65.62 134 TYR A O 1
ATOM 1077 N N . PHE A 1 135 ? 22.359 6.398 -16.702 1.00 62.91 135 PHE A N 1
ATOM 1078 C CA . PHE A 1 135 ? 23.694 6.822 -16.279 1.00 62.91 135 PHE A CA 1
ATOM 1079 C C . PHE A 1 135 ? 24.787 5.924 -16.871 1.00 62.91 135 PHE A C 1
ATOM 1081 O O . PHE A 1 135 ? 25.804 6.428 -17.337 1.00 62.91 135 PHE A O 1
ATOM 1088 N N . ILE A 1 136 ? 24.555 4.607 -16.938 1.00 65.81 136 ILE A N 1
ATOM 1089 C CA . ILE A 1 136 ? 25.460 3.661 -17.604 1.00 65.81 136 ILE A CA 1
ATOM 1090 C C . ILE A 1 136 ? 25.576 3.993 -19.094 1.00 65.81 136 ILE A C 1
ATOM 1092 O O . ILE A 1 136 ? 26.694 4.089 -19.589 1.00 65.81 136 ILE A O 1
ATOM 1096 N N . LEU A 1 137 ? 24.463 4.253 -19.792 1.00 66.75 137 LEU A N 1
ATOM 1097 C CA . LEU A 1 137 ? 24.488 4.660 -21.205 1.00 66.75 137 LEU A CA 1
ATOM 1098 C C . LEU A 1 137 ? 25.271 5.966 -21.425 1.00 66.75 137 LEU A C 1
ATOM 1100 O O . LEU A 1 137 ? 26.078 6.052 -22.353 1.00 66.75 137 LEU A O 1
ATOM 1104 N N . LEU A 1 138 ? 25.094 6.958 -20.548 1.00 69.44 138 LEU A N 1
ATOM 1105 C CA . LEU A 1 138 ? 25.851 8.211 -20.584 1.00 69.44 138 LEU A CA 1
ATOM 1106 C C . LEU A 1 138 ? 27.350 7.977 -20.331 1.00 69.44 138 LEU A C 1
ATOM 1108 O O . LEU A 1 138 ? 28.189 8.494 -21.066 1.00 69.44 138 LEU A O 1
ATOM 1112 N N . CYS A 1 139 ? 27.707 7.167 -19.334 1.00 68.50 139 CYS A N 1
ATOM 1113 C CA . CYS A 1 139 ? 29.095 6.807 -19.051 1.00 68.50 139 CYS A CA 1
ATOM 1114 C C . CYS A 1 139 ? 29.737 6.031 -20.209 1.00 68.50 139 CYS A C 1
ATOM 1116 O O . CYS A 1 139 ? 30.873 6.327 -20.578 1.00 68.50 139 CYS A O 1
ATOM 1118 N N . SER A 1 140 ? 29.018 5.088 -20.823 1.00 64.62 140 SER A N 1
ATOM 1119 C CA . SER A 1 140 ? 29.479 4.355 -22.005 1.00 64.62 140 SER A CA 1
ATOM 1120 C C . SER A 1 140 ? 29.758 5.296 -23.178 1.00 64.62 140 SER A C 1
ATOM 1122 O O . SER A 1 140 ? 30.795 5.168 -23.830 1.00 64.62 140 SER A O 1
ATOM 1124 N N . PHE A 1 141 ? 28.895 6.292 -23.394 1.00 71.50 141 PHE A N 1
ATOM 1125 C CA . PHE A 1 141 ? 29.098 7.324 -24.409 1.00 71.50 141 PHE A CA 1
ATOM 1126 C C . PHE A 1 141 ? 30.348 8.184 -24.133 1.00 71.50 141 PHE A C 1
ATOM 1128 O O . PHE A 1 141 ? 31.178 8.387 -25.023 1.00 71.50 141 PHE A O 1
ATOM 1135 N N . LEU A 1 142 ? 30.547 8.629 -22.887 1.00 72.88 142 LEU A N 1
ATOM 1136 C CA . LEU A 1 142 ? 31.715 9.431 -22.495 1.00 72.88 142 LEU A CA 1
ATOM 1137 C C . LEU A 1 142 ? 33.038 8.656 -22.628 1.00 72.88 142 LEU A C 1
ATOM 1139 O O . LEU A 1 142 ? 34.035 9.206 -23.103 1.00 72.88 142 LEU A O 1
ATOM 1143 N N . VAL A 1 143 ? 33.053 7.368 -22.268 1.00 73.00 143 VAL A N 1
ATOM 1144 C CA . VAL A 1 143 ? 34.220 6.485 -22.457 1.00 73.00 143 VAL A CA 1
ATOM 1145 C C . VAL A 1 143 ? 34.534 6.304 -23.947 1.00 73.00 143 VAL A C 1
ATOM 1147 O O . VAL A 1 143 ? 35.704 6.334 -24.346 1.00 73.00 143 VAL A O 1
ATOM 1150 N N . GLN A 1 144 ? 33.510 6.186 -24.795 1.00 65.31 144 GLN A N 1
ATOM 1151 C CA . GLN A 1 144 ? 33.689 6.064 -26.240 1.00 65.31 144 GLN A CA 1
ATOM 1152 C C . GLN A 1 144 ? 34.304 7.332 -26.858 1.00 65.31 144 GLN A C 1
ATOM 1154 O O . GLN A 1 144 ? 35.247 7.222 -27.642 1.00 65.31 144 GLN A O 1
ATOM 1159 N N . ILE A 1 145 ? 33.886 8.532 -26.436 1.00 66.00 145 ILE A N 1
ATOM 1160 C CA . ILE A 1 145 ? 34.544 9.791 -26.838 1.00 66.00 145 ILE A CA 1
ATOM 1161 C C . ILE A 1 145 ? 36.008 9.828 -26.368 1.00 66.00 145 ILE A C 1
ATOM 1163 O O . ILE A 1 145 ? 36.904 10.197 -27.130 1.00 66.00 145 ILE A O 1
ATOM 1167 N N . GLY A 1 146 ? 36.283 9.421 -25.124 1.00 62.66 146 GLY A N 1
ATOM 1168 C CA . GLY A 1 146 ? 37.635 9.448 -24.556 1.00 62.66 146 GLY A CA 1
ATOM 1169 C C . GLY A 1 146 ? 38.636 8.548 -25.295 1.00 62.66 146 GLY A C 1
ATOM 1170 O O . GLY A 1 146 ? 39.798 8.920 -25.482 1.00 62.66 146 GLY A O 1
ATOM 1171 N N . THR A 1 147 ? 38.189 7.379 -25.761 1.00 62.75 147 THR A N 1
ATOM 1172 C CA . THR A 1 147 ? 39.016 6.473 -26.583 1.00 62.75 147 THR A CA 1
ATOM 1173 C C . THR A 1 147 ? 39.222 6.990 -28.009 1.00 62.75 147 THR A C 1
ATOM 1175 O O . THR A 1 147 ? 40.282 6.762 -28.595 1.00 62.75 147 THR A O 1
ATOM 1178 N N . PHE A 1 148 ? 38.267 7.757 -28.537 1.00 55.44 148 PHE A N 1
ATOM 1179 C CA . PHE A 1 148 ? 38.337 8.380 -29.855 1.00 55.44 148 PHE A CA 1
ATOM 1180 C C . PHE A 1 148 ? 39.429 9.462 -29.939 1.00 55.44 148 PHE A C 1
ATOM 1182 O O . PHE A 1 148 ? 40.295 9.399 -30.809 1.00 55.44 148 PHE A O 1
ATOM 1189 N N . VAL A 1 149 ? 39.479 10.382 -28.966 1.00 58.50 149 VAL A N 1
ATOM 1190 C CA . VAL A 1 149 ? 40.471 11.481 -28.915 1.00 58.50 149 VAL A CA 1
ATOM 1191 C C . VAL A 1 149 ? 41.917 10.970 -28.819 1.00 58.50 149 VAL A C 1
ATOM 1193 O O . VAL A 1 149 ? 42.850 11.612 -29.303 1.00 58.50 149 VAL A O 1
ATOM 1196 N N . LYS A 1 150 ? 42.141 9.798 -28.211 1.00 53.91 150 LYS A N 1
ATOM 1197 C CA . LYS A 1 150 ? 43.482 9.196 -28.124 1.00 53.91 150 LYS A CA 1
ATOM 1198 C C . LYS A 1 150 ? 43.945 8.536 -29.430 1.00 53.91 150 LYS A C 1
ATOM 1200 O O . LYS A 1 150 ? 45.153 8.464 -29.638 1.00 53.91 150 LYS A O 1
ATOM 1205 N N . SER A 1 151 ? 43.036 8.078 -30.296 1.00 51.44 151 SER A N 1
ATOM 1206 C CA . SER A 1 151 ? 43.386 7.308 -31.503 1.00 51.44 151 SER A CA 1
ATOM 1207 C C . SER A 1 151 ? 43.938 8.161 -32.655 1.00 51.44 151 SER A C 1
ATOM 1209 O O . SER A 1 151 ? 44.656 7.619 -33.493 1.00 51.44 151 SER A O 1
ATOM 1211 N N . ASP A 1 152 ? 43.639 9.465 -32.693 1.00 52.69 152 ASP A N 1
ATOM 1212 C CA . ASP A 1 152 ? 44.084 10.383 -33.758 1.00 52.69 152 ASP A CA 1
ATOM 1213 C C . ASP A 1 152 ? 45.453 11.030 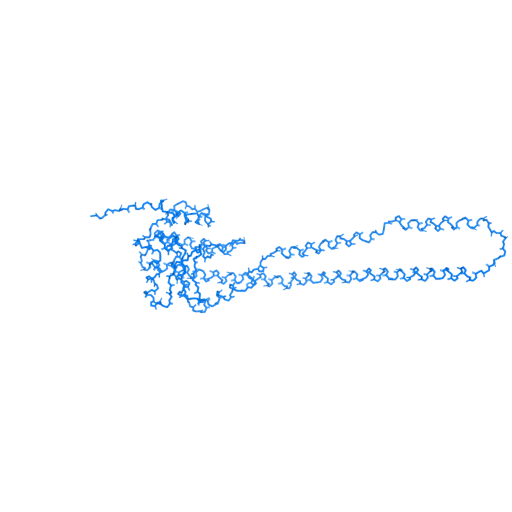-33.480 1.00 52.69 152 ASP A C 1
ATOM 1215 O O . ASP A 1 152 ? 46.032 11.678 -34.355 1.00 52.69 152 ASP A O 1
ATOM 1219 N N . ARG A 1 153 ? 46.050 10.795 -32.299 1.00 48.88 153 ARG A N 1
ATOM 1220 C CA . ARG A 1 153 ? 47.475 11.084 -32.086 1.00 48.88 153 ARG A CA 1
ATOM 1221 C C . ARG A 1 153 ? 48.313 10.040 -32.820 1.00 48.88 153 ARG A C 1
ATOM 1223 O O . ARG A 1 153 ? 48.835 9.104 -32.218 1.00 48.88 153 ARG A O 1
ATOM 1230 N N . ILE A 1 154 ? 48.491 10.229 -34.128 1.00 51.81 154 ILE A N 1
ATOM 1231 C CA . ILE A 1 154 ? 49.651 9.675 -34.831 1.00 51.81 154 ILE A CA 1
ATOM 1232 C C . ILE A 1 154 ? 50.862 10.197 -34.057 1.00 51.81 154 ILE A C 1
ATOM 1234 O O . ILE A 1 154 ? 51.038 11.414 -33.958 1.00 51.81 154 ILE A O 1
ATOM 1238 N N . PRO A 1 155 ? 51.661 9.329 -33.426 1.00 48.91 155 PRO A N 1
ATOM 1239 C CA . PRO A 1 155 ? 52.725 9.813 -32.578 1.00 48.91 155 PRO A CA 1
ATOM 1240 C C . PRO A 1 155 ? 53.745 10.492 -33.503 1.00 48.91 155 PRO A C 1
ATOM 1242 O O . PRO A 1 155 ? 54.248 9.871 -34.441 1.00 48.91 155 PRO A O 1
ATOM 1245 N N . LEU A 1 156 ? 53.960 11.796 -33.283 1.00 49.28 156 LEU A N 1
ATOM 1246 C CA . LEU A 1 156 ? 54.700 12.725 -34.157 1.00 49.28 156 LEU A CA 1
ATOM 1247 C C . LEU A 1 156 ? 56.041 12.154 -34.660 1.00 49.28 156 LEU A C 1
ATOM 1249 O O . LEU A 1 156 ? 56.434 12.400 -35.800 1.00 49.28 156 LEU A O 1
ATOM 1253 N N . TRP A 1 157 ? 56.674 11.282 -33.869 1.00 47.62 157 TRP A N 1
ATOM 1254 C CA . TRP A 1 157 ? 57.913 10.591 -34.228 1.00 47.62 157 TRP A CA 1
ATOM 1255 C C . TRP A 1 157 ? 57.823 9.748 -35.515 1.00 47.62 157 TRP A C 1
ATOM 1257 O O . TRP A 1 157 ? 58.807 9.673 -36.247 1.00 47.62 157 TRP A O 1
ATOM 1267 N N . LYS A 1 158 ? 56.664 9.164 -35.865 1.00 45.28 158 LYS A N 1
ATOM 1268 C CA . LYS A 1 158 ? 56.510 8.407 -37.128 1.00 45.28 158 LYS A CA 1
ATOM 1269 C C . LYS A 1 158 ? 56.560 9.307 -38.367 1.00 45.28 158 LYS A C 1
ATOM 1271 O O . LYS A 1 158 ? 57.046 8.868 -39.405 1.00 45.28 158 LYS A O 1
ATOM 1276 N N . SER A 1 159 ? 56.113 10.561 -38.258 1.00 49.00 159 SER A N 1
ATOM 1277 C CA . SER A 1 159 ? 56.236 11.548 -39.340 1.00 49.00 159 SER A CA 1
ATOM 1278 C C . SER A 1 159 ? 57.673 12.058 -39.480 1.00 49.00 159 SER A C 1
ATOM 1280 O O . SER A 1 159 ? 58.135 12.290 -40.595 1.00 49.00 159 SER A O 1
ATOM 1282 N N . GLN A 1 160 ? 58.396 12.210 -38.366 1.00 46.94 160 GLN A N 1
ATOM 1283 C CA . GLN A 1 160 ? 59.799 12.640 -38.375 1.00 46.94 160 GLN A CA 1
ATOM 1284 C C . GLN A 1 160 ? 60.742 11.571 -38.928 1.00 46.94 160 GLN A C 1
ATOM 1286 O O . GLN A 1 160 ? 61.649 11.913 -39.680 1.00 46.94 160 GLN A O 1
ATOM 1291 N N . ILE A 1 161 ? 60.511 10.283 -38.647 1.00 51.69 161 ILE A N 1
ATOM 1292 C CA . ILE A 1 161 ? 61.347 9.212 -39.211 1.00 51.69 161 ILE A CA 1
ATOM 1293 C C . ILE A 1 161 ? 61.246 9.171 -40.736 1.00 51.69 161 ILE A C 1
ATOM 1295 O O . ILE A 1 161 ? 62.271 9.040 -41.394 1.00 51.69 161 ILE A O 1
ATOM 1299 N N . GLN A 1 162 ? 60.054 9.328 -41.318 1.00 46.53 162 GLN A N 1
ATOM 1300 C CA . GLN A 1 162 ? 59.894 9.235 -42.771 1.00 46.53 162 GLN A CA 1
ATOM 1301 C C . GLN A 1 162 ? 60.518 10.428 -43.517 1.00 46.53 162 GLN A C 1
ATOM 1303 O O . GLN A 1 162 ? 61.123 10.234 -44.571 1.00 46.53 162 GLN A O 1
ATOM 1308 N N . ASN A 1 163 ? 60.463 11.634 -42.939 1.00 47.25 163 ASN A N 1
ATOM 1309 C CA . ASN A 1 163 ? 61.169 12.800 -43.480 1.00 47.25 163 ASN A CA 1
ATOM 1310 C C . ASN A 1 163 ? 62.693 12.697 -43.300 1.00 47.25 163 ASN A C 1
ATOM 1312 O O . ASN A 1 163 ? 63.429 13.009 -44.232 1.00 47.25 163 ASN A O 1
ATOM 1316 N N . ASN A 1 164 ? 63.171 12.184 -42.162 1.00 47.66 164 ASN A N 1
ATOM 1317 C CA . ASN A 1 164 ? 64.605 11.993 -41.917 1.00 47.66 164 ASN A CA 1
ATOM 1318 C C . ASN A 1 164 ? 65.203 10.865 -42.776 1.00 47.66 164 ASN A C 1
ATOM 1320 O O . ASN A 1 164 ? 66.353 10.964 -43.198 1.00 47.66 164 ASN A O 1
ATOM 1324 N N . TYR A 1 165 ? 64.440 9.814 -43.095 1.00 44.19 165 TYR A N 1
ATOM 1325 C CA . TYR A 1 165 ? 64.871 8.762 -44.026 1.00 44.19 165 TYR A CA 1
ATOM 1326 C C . TYR A 1 165 ? 64.982 9.287 -45.469 1.00 44.19 165 TYR A C 1
ATOM 1328 O O . TYR A 1 165 ? 65.942 8.973 -46.166 1.00 44.19 165 TYR A O 1
ATOM 1336 N N . LEU A 1 166 ? 64.046 10.141 -45.907 1.00 47.94 166 LEU A N 1
ATOM 1337 C CA . LEU A 1 166 ? 64.091 10.777 -47.232 1.00 47.94 166 LEU A CA 1
ATOM 1338 C C . LEU A 1 166 ? 65.175 11.861 -47.338 1.00 47.94 166 LEU A C 1
ATOM 1340 O O . LEU A 1 166 ? 65.795 11.987 -48.391 1.00 47.94 166 LEU A O 1
ATOM 1344 N N . GLN A 1 167 ? 65.444 12.611 -46.264 1.00 49.16 167 GLN A N 1
ATOM 1345 C CA . GLN A 1 167 ? 66.554 13.569 -46.228 1.00 49.16 167 GLN A CA 1
ATOM 1346 C C . GLN A 1 167 ? 67.914 12.868 -46.175 1.00 49.16 167 GLN A C 1
ATOM 1348 O O . GLN A 1 167 ? 68.788 13.239 -46.948 1.00 49.16 167 GLN A O 1
ATOM 1353 N N . SER A 1 168 ? 68.086 11.830 -45.348 1.00 46.91 168 SER A N 1
ATOM 1354 C CA . SER A 1 168 ? 69.369 11.112 -45.248 1.00 46.91 168 SER A CA 1
ATOM 1355 C C . SER A 1 168 ? 69.722 10.318 -46.511 1.00 46.91 168 SER A C 1
ATOM 1357 O O . SER A 1 168 ? 70.876 10.315 -46.916 1.00 46.91 168 SER A O 1
ATOM 1359 N N . HIS A 1 169 ? 68.748 9.697 -47.188 1.00 46.09 169 HIS A N 1
ATOM 1360 C CA . HIS A 1 169 ? 69.008 8.937 -48.424 1.00 46.09 169 HIS A CA 1
ATOM 1361 C C . HIS A 1 169 ? 68.900 9.782 -49.708 1.00 46.09 169 HIS A C 1
ATOM 1363 O O . HIS A 1 169 ? 69.294 9.325 -50.781 1.00 46.09 169 HIS A O 1
ATOM 1369 N N . GLY A 1 170 ? 68.380 11.013 -49.624 1.00 43.75 170 GLY A N 1
ATOM 1370 C CA . GLY A 1 170 ? 68.337 11.965 -50.739 1.00 43.75 170 GLY A CA 1
ATOM 1371 C C . GLY A 1 170 ? 69.631 12.769 -50.912 1.00 43.75 170 GLY A C 1
ATOM 1372 O O . GLY A 1 170 ? 69.940 13.191 -52.026 1.00 43.75 170 GLY A O 1
ATOM 1373 N N . THR A 1 171 ? 70.408 12.963 -49.842 1.00 44.00 171 THR A N 1
ATOM 1374 C CA . THR A 1 171 ? 71.660 13.737 -49.892 1.00 44.00 171 THR A CA 1
ATOM 1375 C C . THR A 1 171 ? 72.890 12.910 -50.264 1.00 44.00 171 THR A C 1
ATOM 1377 O O . THR A 1 171 ? 73.789 13.458 -50.899 1.00 44.00 171 THR A O 1
ATOM 1380 N N . ASP A 1 172 ? 72.920 11.606 -49.968 1.00 42.25 172 ASP A N 1
ATOM 1381 C CA . ASP A 1 172 ? 74.089 10.761 -50.274 1.00 42.25 172 ASP A CA 1
ATOM 1382 C C . ASP A 1 172 ? 74.139 10.264 -51.728 1.00 42.25 172 ASP A C 1
ATOM 1384 O O . ASP A 1 172 ? 75.218 10.038 -52.273 1.00 42.25 172 ASP A O 1
ATOM 1388 N N . LEU A 1 173 ? 73.002 10.181 -52.429 1.00 41.41 173 LEU A N 1
ATOM 1389 C CA . LEU A 1 173 ? 72.992 9.766 -53.841 1.00 41.41 173 LEU A CA 1
ATOM 1390 C C . LEU A 1 173 ? 73.420 10.879 -54.812 1.00 41.41 173 LEU A C 1
ATOM 1392 O O . LEU A 1 173 ? 73.859 10.585 -55.921 1.00 41.41 173 LEU A O 1
ATOM 1396 N N . ASN A 1 174 ? 73.337 12.150 -54.405 1.00 40.06 174 ASN A N 1
ATOM 1397 C CA . ASN A 1 174 ? 73.653 13.289 -55.276 1.00 40.06 174 ASN A CA 1
ATOM 1398 C C . ASN A 1 174 ? 75.139 13.681 -55.292 1.00 40.06 174 ASN A C 1
ATOM 1400 O O . ASN A 1 174 ? 75.525 14.523 -56.102 1.00 40.06 174 ASN A O 1
ATOM 1404 N N . ARG A 1 175 ? 75.986 13.090 -54.436 1.00 42.53 175 ARG A N 1
ATOM 1405 C CA . ARG A 1 175 ? 77.423 13.419 -54.383 1.00 42.53 175 ARG A CA 1
ATOM 1406 C C . ARG A 1 175 ? 78.360 12.382 -54.992 1.00 42.53 175 ARG A C 1
ATOM 1408 O O . ARG A 1 175 ? 79.522 12.718 -55.191 1.00 42.53 175 ARG A O 1
ATOM 1415 N N . GLN A 1 176 ? 77.895 11.174 -55.319 1.00 42.44 176 GLN A N 1
ATOM 1416 C CA . GLN A 1 176 ? 78.812 10.086 -55.696 1.00 42.44 176 GLN A CA 1
ATOM 1417 C C . GLN A 1 176 ? 78.586 9.439 -57.071 1.00 42.44 176 GLN A C 1
ATOM 1419 O O . GLN A 1 176 ? 79.346 8.550 -57.437 1.00 42.44 176 GLN A O 1
ATOM 1424 N N . TYR A 1 177 ? 77.630 9.911 -57.879 1.00 39.19 177 TYR A N 1
ATOM 1425 C CA . TYR A 1 177 ? 77.380 9.354 -59.219 1.00 39.19 177 TYR A CA 1
ATOM 1426 C C . TYR A 1 177 ? 77.075 10.425 -60.278 1.00 39.19 177 TYR A C 1
ATOM 1428 O O . TYR A 1 177 ? 76.092 10.345 -61.009 1.00 39.19 177 TYR A O 1
ATOM 1436 N N . PHE A 1 178 ? 77.942 11.428 -60.411 1.00 42.16 178 PHE A N 1
ATOM 1437 C CA . PHE A 1 178 ? 78.060 12.173 -61.669 1.00 42.16 178 PHE A CA 1
ATOM 1438 C C . PHE A 1 178 ? 79.124 11.475 -62.520 1.00 42.16 178 PHE A C 1
ATOM 1440 O O . PHE A 1 178 ? 80.289 11.835 -62.419 1.00 42.16 178 PHE A O 1
ATOM 1447 N N . ASN A 1 179 ? 78.730 10.412 -63.239 1.00 41.84 179 ASN A N 1
ATOM 1448 C CA . ASN A 1 179 ? 79.356 9.862 -64.463 1.00 41.84 179 ASN A CA 1
ATOM 1449 C C . ASN A 1 179 ? 79.105 8.349 -64.609 1.00 41.84 179 ASN A C 1
ATOM 1451 O O . ASN A 1 179 ? 80.044 7.563 -64.572 1.00 41.84 179 ASN A O 1
ATOM 1455 N N . GLN A 1 180 ? 77.855 7.922 -64.818 1.00 36.94 180 GLN A N 1
ATOM 1456 C CA . GLN A 1 180 ? 77.560 6.672 -65.540 1.00 36.94 180 GLN A CA 1
ATOM 1457 C C . GLN A 1 180 ? 76.268 6.836 -66.364 1.00 36.94 180 GLN A C 1
ATOM 1459 O O . GLN A 1 180 ? 75.356 7.544 -65.923 1.00 36.94 180 GLN A O 1
ATOM 1464 N N . PRO A 1 181 ? 76.172 6.237 -67.569 1.00 36.66 181 PRO A N 1
ATOM 1465 C CA . PRO A 1 181 ? 74.981 6.334 -68.407 1.00 36.66 181 PRO A CA 1
ATOM 1466 C C . PRO A 1 181 ? 73.785 5.684 -67.701 1.00 36.66 181 PRO A C 1
ATOM 1468 O O . PRO A 1 181 ? 73.879 4.564 -67.201 1.00 36.66 181 PRO A O 1
ATOM 1471 N N . ARG A 1 182 ? 72.648 6.392 -67.652 1.00 44.22 182 ARG A N 1
ATOM 1472 C CA . ARG A 1 182 ? 71.400 5.882 -67.063 1.00 44.22 182 ARG A CA 1
ATOM 1473 C C . ARG A 1 182 ? 70.929 4.653 -67.841 1.00 44.22 182 ARG A C 1
ATOM 1475 O O . ARG A 1 182 ? 70.311 4.794 -68.893 1.00 44.22 182 ARG A O 1
ATOM 1482 N N . PHE A 1 183 ? 71.153 3.461 -67.298 1.00 41.69 183 PHE A N 1
ATOM 1483 C CA . PHE A 1 183 ? 70.368 2.294 -67.683 1.00 41.69 183 PHE A CA 1
ATOM 1484 C C . PHE A 1 183 ? 68.943 2.483 -67.154 1.00 41.69 183 PHE A C 1
ATOM 1486 O O . PHE A 1 183 ? 68.703 2.534 -65.948 1.00 41.69 183 PHE A O 1
ATOM 1493 N N . TYR A 1 184 ? 67.999 2.652 -68.079 1.00 46.28 184 TYR A N 1
ATOM 1494 C CA . TYR A 1 184 ? 66.578 2.814 -67.793 1.00 46.28 184 TYR A CA 1
ATOM 1495 C C . TYR A 1 184 ? 65.976 1.441 -67.456 1.00 46.28 184 TYR A C 1
ATOM 1497 O O . TYR A 1 184 ? 65.429 0.753 -68.318 1.00 46.28 184 TYR A O 1
ATOM 1505 N N . ASP A 1 185 ? 66.136 0.994 -66.209 1.00 48.25 185 ASP A N 1
ATOM 1506 C CA . ASP A 1 185 ? 65.612 -0.300 -65.771 1.00 48.25 185 ASP A CA 1
ATOM 1507 C C . ASP A 1 185 ? 64.098 -0.224 -65.509 1.00 48.25 185 ASP A C 1
ATOM 1509 O O . ASP A 1 185 ? 63.629 0.139 -64.424 1.00 48.25 185 ASP A O 1
ATOM 1513 N N . SER A 1 186 ? 63.327 -0.606 -66.532 1.00 54.00 186 SER A N 1
ATOM 1514 C CA . SER A 1 186 ? 61.860 -0.669 -66.509 1.00 54.00 186 SER A CA 1
ATOM 1515 C C . SER A 1 186 ? 61.284 -1.573 -65.408 1.00 54.00 186 SER A C 1
ATOM 1517 O O . SER A 1 186 ? 60.090 -1.480 -65.108 1.00 54.00 186 SER A O 1
ATOM 1519 N N . HIS A 1 187 ? 62.084 -2.469 -64.818 1.00 50.50 187 HIS A N 1
ATOM 1520 C CA . HIS A 1 187 ? 61.647 -3.348 -63.736 1.00 50.50 187 HIS A CA 1
ATOM 1521 C C . HIS A 1 187 ? 61.615 -2.609 -62.386 1.00 50.50 187 HIS A C 1
ATOM 1523 O O . HIS A 1 187 ? 60.682 -2.785 -61.597 1.00 50.50 187 HIS A O 1
ATOM 1529 N N . SER A 1 188 ? 62.587 -1.726 -62.136 1.00 50.44 188 SER A N 1
ATOM 1530 C CA . SER A 1 188 ? 62.676 -0.922 -60.907 1.00 50.44 188 SER A CA 1
ATOM 1531 C C . SER A 1 188 ? 61.598 0.179 -60.827 1.00 50.44 188 SER A C 1
ATOM 1533 O O . SER A 1 188 ? 60.988 0.379 -59.772 1.00 50.44 188 SER A O 1
ATOM 1535 N N . GLU A 1 189 ? 61.273 0.815 -61.958 1.00 51.53 189 GLU A N 1
ATOM 1536 C CA . GLU A 1 189 ? 60.160 1.770 -62.115 1.00 51.53 189 GLU A CA 1
ATOM 1537 C C . GLU A 1 189 ? 58.795 1.091 -61.903 1.00 51.53 189 GLU A C 1
ATOM 1539 O O . GLU A 1 189 ? 57.950 1.599 -61.162 1.00 51.53 189 GLU A O 1
ATOM 1544 N N . ARG A 1 190 ? 58.593 -0.118 -62.454 1.00 53.25 190 ARG A N 1
ATOM 1545 C CA . ARG A 1 190 ? 57.365 -0.910 -62.244 1.00 53.25 190 ARG A CA 1
ATOM 1546 C C . ARG A 1 190 ? 57.156 -1.290 -60.775 1.00 53.25 190 ARG A C 1
ATOM 1548 O O . ARG A 1 190 ? 56.025 -1.254 -60.290 1.00 53.25 190 ARG A O 1
ATOM 1555 N N . LEU A 1 191 ? 58.223 -1.612 -60.041 1.00 51.56 191 LEU A N 1
ATOM 1556 C CA . LEU A 1 191 ? 58.151 -1.872 -58.598 1.00 51.56 191 LEU A CA 1
ATOM 1557 C C . LEU A 1 191 ? 57.869 -0.591 -57.792 1.00 51.56 191 LEU A C 1
ATOM 1559 O O . LEU A 1 191 ? 57.045 -0.627 -56.876 1.00 51.56 191 LEU A O 1
ATOM 1563 N N . ARG A 1 192 ? 58.464 0.557 -58.158 1.00 51.78 192 ARG A N 1
ATOM 1564 C CA . ARG A 1 192 ? 58.135 1.863 -57.552 1.00 51.78 192 ARG A CA 1
ATOM 1565 C C . ARG A 1 192 ? 56.680 2.256 -57.776 1.00 51.78 192 ARG A C 1
ATOM 1567 O O . ARG A 1 192 ? 56.028 2.652 -56.814 1.00 51.78 192 ARG A O 1
ATOM 1574 N N . GLN A 1 193 ? 56.155 2.104 -58.991 1.00 54.06 193 GLN A N 1
ATOM 1575 C CA . GLN A 1 193 ? 54.752 2.396 -59.297 1.00 54.06 193 GLN A CA 1
ATOM 1576 C C . GLN A 1 193 ? 53.791 1.466 -58.545 1.00 54.06 193 GLN A C 1
ATOM 1578 O O . GLN A 1 193 ? 52.799 1.944 -57.998 1.00 54.06 193 GLN A O 1
ATOM 1583 N N . ARG A 1 194 ? 54.101 0.164 -58.424 1.00 53.41 194 ARG A N 1
ATOM 1584 C CA . ARG A 1 194 ? 53.312 -0.778 -57.602 1.00 53.41 194 ARG A CA 1
ATOM 1585 C C . ARG A 1 194 ? 53.329 -0.412 -56.115 1.00 53.41 194 ARG A C 1
ATOM 1587 O O . ARG A 1 194 ? 52.281 -0.458 -55.474 1.00 53.41 194 ARG A O 1
ATOM 1594 N N . ASN A 1 195 ? 54.476 0.008 -55.582 1.00 54.44 195 ASN A N 1
ATOM 1595 C CA . ASN A 1 195 ? 54.597 0.467 -54.195 1.00 54.44 195 ASN A CA 1
ATOM 1596 C C . ASN A 1 195 ? 53.872 1.807 -53.959 1.00 54.44 195 ASN A C 1
ATOM 1598 O O . ASN A 1 195 ? 53.237 1.982 -52.918 1.00 54.44 195 ASN A O 1
ATOM 1602 N N . TYR A 1 196 ? 53.890 2.726 -54.932 1.00 54.66 196 TYR A N 1
ATOM 1603 C CA . TYR A 1 196 ? 53.120 3.976 -54.893 1.00 54.66 196 TYR A CA 1
ATOM 1604 C C . TYR A 1 196 ? 51.609 3.723 -54.951 1.00 54.66 196 TYR A C 1
ATOM 1606 O O . TYR A 1 196 ? 50.870 4.296 -54.153 1.00 54.66 196 TYR A O 1
ATOM 1614 N N . LEU A 1 197 ? 51.144 2.822 -55.826 1.00 53.34 197 LEU A N 1
ATOM 1615 C CA . LEU A 1 197 ? 49.737 2.412 -55.876 1.00 53.34 197 LEU A CA 1
ATOM 1616 C C . LEU A 1 197 ? 49.298 1.761 -54.557 1.00 53.34 197 LEU A C 1
ATOM 1618 O O . LEU A 1 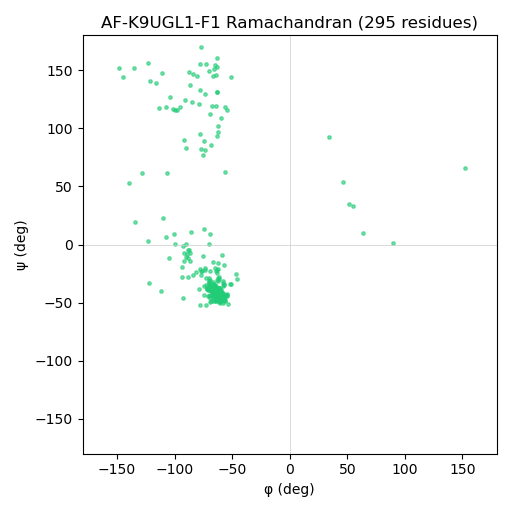197 ? 48.256 2.127 -54.015 1.00 53.34 197 LEU A O 1
ATOM 1622 N N . GLY A 1 198 ? 50.102 0.844 -54.005 1.00 56.59 198 GLY A N 1
ATOM 1623 C CA . GLY A 1 198 ? 49.827 0.199 -52.717 1.00 56.59 198 GLY A CA 1
ATOM 1624 C C . GLY A 1 198 ? 49.773 1.191 -51.547 1.00 56.59 198 GLY A C 1
ATOM 1625 O O . GLY A 1 198 ? 48.892 1.094 -50.689 1.00 56.59 198 GLY A O 1
ATOM 1626 N N . SER A 1 199 ? 50.656 2.194 -51.544 1.00 60.16 199 SER A N 1
ATOM 1627 C CA . SER A 1 199 ? 50.658 3.294 -50.569 1.00 60.16 199 SER A CA 1
ATOM 1628 C C . SER A 1 199 ? 49.408 4.180 -50.686 1.00 60.16 199 SER A C 1
ATOM 1630 O O . SER A 1 199 ? 48.746 4.463 -49.681 1.00 60.16 199 SER A O 1
ATOM 1632 N N . SER A 1 200 ? 49.013 4.544 -51.910 1.00 63.53 200 SER A N 1
ATOM 1633 C CA . SER A 1 200 ? 47.812 5.344 -52.175 1.00 63.53 200 SER A CA 1
ATOM 1634 C C . SER A 1 200 ? 46.531 4.616 -51.765 1.00 63.53 200 SER A C 1
ATOM 1636 O O . SER A 1 200 ? 45.709 5.192 -51.051 1.00 63.53 200 SER A O 1
ATOM 1638 N N . ILE A 1 201 ? 46.390 3.332 -52.110 1.00 68.50 201 ILE A N 1
ATOM 1639 C CA . ILE A 1 201 ? 45.236 2.504 -51.720 1.00 68.50 201 ILE A CA 1
ATOM 1640 C C . ILE A 1 201 ? 45.151 2.382 -50.190 1.00 68.50 201 ILE A C 1
ATOM 1642 O O . ILE A 1 201 ? 44.086 2.583 -49.608 1.00 68.50 201 ILE A O 1
ATOM 1646 N N . CYS A 1 202 ? 46.279 2.151 -49.511 1.00 65.44 202 CYS A N 1
ATOM 1647 C CA . CYS A 1 202 ? 46.344 2.099 -48.048 1.00 65.44 202 CYS A CA 1
ATOM 1648 C C . CYS A 1 202 ? 45.922 3.429 -47.392 1.00 65.44 202 CYS A C 1
ATOM 1650 O O . CYS A 1 202 ? 45.235 3.430 -46.369 1.00 65.44 202 CYS A O 1
ATOM 1652 N 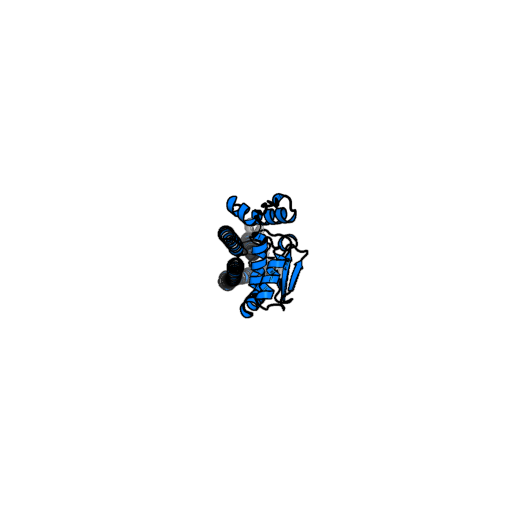N . SER A 1 203 ? 46.279 4.571 -47.986 1.00 70.88 203 SER A N 1
ATOM 1653 C CA . SER A 1 203 ? 45.885 5.891 -47.475 1.00 70.88 203 SER A CA 1
ATOM 1654 C C . SER A 1 203 ? 44.383 6.171 -47.625 1.00 70.88 203 SER A C 1
ATOM 1656 O O . SER A 1 203 ? 43.767 6.725 -46.712 1.00 70.88 203 SER A O 1
ATOM 1658 N N . ILE A 1 204 ? 43.774 5.727 -48.729 1.00 75.12 204 ILE A N 1
ATOM 1659 C CA . ILE A 1 204 ? 42.338 5.872 -48.998 1.00 75.12 204 ILE A CA 1
ATOM 1660 C C . ILE A 1 204 ? 41.533 4.965 -48.062 1.00 75.12 204 ILE A C 1
ATOM 1662 O O . ILE A 1 204 ? 40.582 5.427 -47.435 1.00 75.12 204 ILE A O 1
ATOM 1666 N N . LEU A 1 205 ? 41.963 3.712 -47.880 1.00 74.88 205 LEU A N 1
ATOM 1667 C CA . LEU A 1 205 ? 41.336 2.774 -46.944 1.00 74.88 205 LEU A CA 1
ATOM 1668 C C . LEU A 1 205 ? 41.396 3.285 -45.497 1.00 74.88 205 LEU A C 1
ATOM 1670 O O . LEU A 1 205 ? 40.391 3.246 -44.790 1.00 74.88 205 LEU A O 1
ATOM 1674 N N . LYS A 1 206 ? 42.535 3.843 -45.063 1.00 75.12 206 LYS A N 1
ATOM 1675 C CA . LYS A 1 206 ? 42.665 4.460 -43.730 1.00 75.12 206 LYS A CA 1
ATOM 1676 C C . LYS A 1 206 ? 41.695 5.628 -43.538 1.00 75.12 206 LYS A C 1
ATOM 1678 O O . LYS A 1 206 ? 41.045 5.700 -42.499 1.00 75.12 206 LYS A O 1
ATOM 1683 N N . ARG A 1 207 ? 41.555 6.511 -44.534 1.00 75.31 207 ARG A N 1
ATOM 1684 C CA . ARG A 1 207 ? 40.594 7.631 -44.494 1.00 75.31 207 ARG A CA 1
ATOM 1685 C C . ARG A 1 207 ? 39.143 7.145 -44.480 1.00 75.31 207 ARG A C 1
ATOM 1687 O O . ARG A 1 207 ? 38.346 7.681 -43.719 1.00 75.31 207 ARG A O 1
ATOM 1694 N N . GLY A 1 208 ? 38.820 6.103 -45.249 1.00 76.12 208 GLY A N 1
ATOM 1695 C CA . GLY A 1 208 ? 37.496 5.476 -45.253 1.00 76.12 208 GLY A CA 1
ATOM 1696 C C . GLY A 1 208 ? 37.119 4.876 -43.895 1.00 76.12 208 GLY A C 1
ATOM 1697 O O . GLY A 1 208 ? 36.018 5.109 -43.403 1.00 76.12 208 GLY A O 1
ATOM 1698 N N . VAL A 1 209 ? 38.053 4.183 -43.234 1.00 77.00 209 VAL A N 1
ATOM 1699 C CA . VAL A 1 209 ? 37.847 3.643 -41.878 1.00 77.00 209 VAL A CA 1
ATOM 1700 C C . VAL A 1 209 ? 37.654 4.761 -40.848 1.00 77.00 209 VAL A C 1
ATOM 1702 O O . VAL A 1 209 ? 36.813 4.634 -39.960 1.00 77.00 209 VAL A O 1
ATOM 1705 N N . ILE A 1 210 ? 38.398 5.865 -40.958 1.00 77.06 210 ILE A N 1
ATOM 1706 C CA . ILE A 1 210 ? 38.229 7.037 -40.084 1.00 77.06 210 ILE A CA 1
ATOM 1707 C C . ILE A 1 210 ? 36.840 7.656 -40.288 1.00 77.06 210 ILE A C 1
ATOM 1709 O O . ILE A 1 210 ? 36.113 7.854 -39.317 1.00 77.06 210 ILE A O 1
ATOM 1713 N N . LEU A 1 211 ? 36.431 7.889 -41.537 1.00 76.88 211 LEU A N 1
ATOM 1714 C CA . LEU A 1 211 ? 35.120 8.451 -41.865 1.00 76.88 211 LEU A CA 1
ATOM 1715 C C . LEU A 1 211 ? 33.970 7.576 -41.343 1.00 76.88 211 LEU A C 1
ATOM 1717 O O . LEU A 1 211 ? 33.028 8.093 -40.747 1.00 76.88 211 LEU A O 1
ATOM 1721 N N . LEU A 1 212 ? 34.072 6.253 -41.501 1.00 74.44 212 LEU A N 1
ATOM 1722 C CA . LEU A 1 212 ? 33.070 5.309 -41.003 1.00 74.44 212 LEU A CA 1
ATOM 1723 C C . LEU A 1 212 ? 32.934 5.367 -3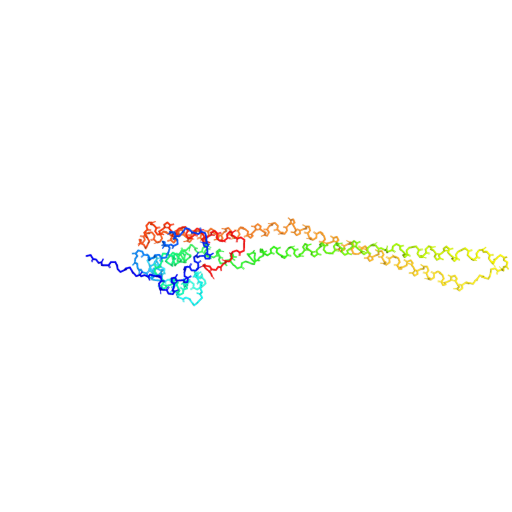9.473 1.00 74.44 212 LEU A C 1
ATOM 1725 O O . LEU A 1 212 ? 31.822 5.305 -38.950 1.00 74.44 212 LEU A O 1
ATOM 1729 N N . LYS A 1 213 ? 34.045 5.550 -38.746 1.00 75.62 213 LYS A N 1
ATOM 1730 C CA . LYS A 1 213 ? 34.021 5.750 -37.288 1.00 75.62 213 LYS A CA 1
ATOM 1731 C C . LYS A 1 213 ? 33.325 7.053 -36.895 1.00 75.62 213 LYS A C 1
ATOM 1733 O O . LYS A 1 213 ? 32.544 7.043 -35.947 1.00 75.62 213 LYS A O 1
ATOM 1738 N N . TYR A 1 214 ? 33.580 8.151 -37.611 1.00 76.75 214 TYR A N 1
ATOM 1739 C CA . TYR A 1 214 ? 32.889 9.425 -37.380 1.00 76.75 214 TYR A CA 1
ATOM 1740 C C . TYR A 1 214 ? 31.385 9.303 -37.651 1.00 76.75 214 TYR A C 1
ATOM 1742 O O . TYR A 1 214 ? 30.588 9.773 -36.843 1.00 76.75 214 TYR A O 1
ATOM 1750 N N . LEU A 1 215 ? 30.993 8.612 -38.725 1.00 75.00 215 LEU A N 1
ATOM 1751 C CA . LEU A 1 215 ? 29.589 8.363 -39.051 1.00 75.00 215 LEU A CA 1
ATOM 1752 C C . LEU A 1 215 ? 28.893 7.543 -37.954 1.00 75.00 215 LEU A C 1
ATOM 1754 O O . LEU A 1 215 ? 27.830 7.930 -37.477 1.00 75.00 215 LEU A O 1
ATOM 1758 N N . PHE A 1 216 ? 29.523 6.461 -37.487 1.00 76.31 216 PHE A N 1
ATOM 1759 C CA . PHE A 1 216 ? 28.986 5.634 -36.404 1.00 76.31 216 PHE A CA 1
ATOM 1760 C C . PHE A 1 216 ? 28.887 6.408 -35.077 1.00 76.31 216 PHE A C 1
ATOM 1762 O O . PHE A 1 216 ? 27.844 6.392 -34.423 1.00 76.31 216 PHE A O 1
ATOM 1769 N N . SER A 1 217 ? 29.928 7.163 -34.715 1.00 77.38 217 SER A N 1
ATOM 1770 C CA . SER A 1 217 ? 29.928 8.037 -33.532 1.00 77.38 217 SER A CA 1
ATOM 1771 C C . SER A 1 217 ? 28.808 9.082 -33.593 1.00 77.38 217 SER A C 1
ATOM 1773 O O . SER A 1 217 ? 28.079 9.276 -32.621 1.00 77.38 217 SER A O 1
ATOM 1775 N N . TYR A 1 218 ? 28.603 9.693 -34.762 1.00 77.62 218 TYR A N 1
ATOM 1776 C CA . TYR A 1 218 ? 27.536 10.662 -34.988 1.00 77.62 218 TYR A CA 1
ATOM 1777 C C . TYR A 1 218 ? 26.144 10.033 -34.846 1.00 77.62 218 TYR A C 1
ATOM 1779 O O . TYR A 1 218 ? 25.283 10.603 -34.178 1.00 77.62 218 TYR A O 1
ATOM 1787 N N . THR A 1 219 ? 25.926 8.829 -35.388 1.00 76.94 219 THR A N 1
ATOM 1788 C CA . THR A 1 219 ? 24.644 8.123 -35.215 1.00 76.94 219 THR A CA 1
ATOM 1789 C C . THR A 1 219 ? 24.349 7.800 -33.750 1.00 76.94 219 THR A C 1
ATOM 1791 O O . THR A 1 219 ? 23.231 8.032 -33.296 1.00 76.94 219 THR A O 1
ATOM 1794 N N . ILE A 1 220 ? 25.348 7.357 -32.975 1.00 77.31 220 ILE A N 1
ATOM 1795 C CA . ILE A 1 220 ? 25.192 7.117 -31.532 1.00 77.31 220 ILE A CA 1
ATOM 1796 C C . ILE A 1 220 ? 24.875 8.424 -30.802 1.00 77.31 220 ILE A C 1
ATOM 1798 O O . ILE A 1 220 ? 23.958 8.459 -29.984 1.00 77.31 220 ILE A O 1
ATOM 1802 N N . PHE A 1 221 ? 25.588 9.507 -31.114 1.00 78.50 221 PHE A N 1
ATOM 1803 C CA . PHE A 1 221 ? 25.344 10.815 -30.511 1.00 78.50 221 PHE A CA 1
ATOM 1804 C C . PHE A 1 221 ? 23.910 11.302 -30.750 1.00 78.50 221 PHE A C 1
ATOM 1806 O O . PHE A 1 221 ? 23.248 11.736 -29.808 1.00 78.50 221 PHE A O 1
ATOM 1813 N N . LEU A 1 222 ? 23.398 11.173 -31.978 1.00 80.88 222 LEU A N 1
ATOM 1814 C CA . LEU A 1 222 ? 22.016 11.535 -32.295 1.00 80.88 222 LEU A CA 1
ATOM 1815 C C . LEU A 1 222 ? 20.996 10.670 -31.548 1.00 80.88 222 LEU A C 1
ATOM 1817 O O . LEU A 1 222 ? 19.999 11.201 -31.065 1.00 80.88 222 LEU A O 1
ATOM 1821 N N . ILE A 1 223 ? 21.246 9.365 -31.401 1.00 78.88 223 ILE A N 1
ATOM 1822 C CA . ILE A 1 223 ? 20.377 8.464 -30.626 1.00 78.88 223 ILE A CA 1
ATOM 1823 C C . ILE A 1 223 ? 20.354 8.866 -29.146 1.00 78.88 223 ILE A C 1
ATOM 1825 O O . ILE A 1 223 ? 19.286 8.888 -28.529 1.00 78.88 223 ILE A O 1
ATOM 1829 N N . VAL A 1 224 ? 21.508 9.217 -28.570 1.00 78.88 224 VAL A N 1
ATOM 1830 C CA . VAL A 1 224 ? 21.607 9.689 -27.179 1.00 78.88 224 VAL A CA 1
ATOM 1831 C C . VAL A 1 224 ? 20.851 11.005 -27.007 1.00 78.88 224 VAL A C 1
ATOM 1833 O O . VAL A 1 224 ? 20.042 11.125 -26.089 1.00 78.88 224 VAL A O 1
ATOM 1836 N N . LEU A 1 225 ? 21.047 11.961 -27.919 1.00 80.00 225 LEU A N 1
ATOM 1837 C CA . LEU A 1 225 ? 20.336 13.239 -27.920 1.00 80.00 225 LEU A CA 1
ATOM 1838 C C . LEU A 1 225 ? 18.816 13.012 -27.996 1.00 80.00 225 LEU A C 1
ATOM 1840 O O . LEU A 1 225 ? 18.068 13.498 -27.150 1.00 80.00 225 LEU A O 1
ATOM 1844 N N . PHE A 1 226 ? 18.361 12.201 -28.953 1.00 80.12 226 PHE A N 1
ATOM 1845 C CA . PHE A 1 226 ? 16.951 11.849 -29.109 1.00 80.12 226 PHE A CA 1
ATOM 1846 C C . PHE A 1 226 ? 16.385 11.194 -27.844 1.00 80.12 226 PHE A C 1
ATOM 1848 O O . PHE A 1 226 ? 15.307 11.558 -27.381 1.00 80.12 226 PHE A O 1
ATOM 1855 N N . SER A 1 227 ? 17.133 10.284 -27.223 1.00 77.62 227 SER A N 1
ATOM 1856 C CA . SER A 1 227 ? 16.700 9.620 -25.992 1.00 77.62 227 SER A CA 1
ATOM 1857 C C . SER A 1 227 ? 16.542 10.610 -24.833 1.00 77.62 227 SER A C 1
ATOM 1859 O O . SER A 1 227 ? 15.527 10.572 -24.141 1.00 77.62 227 SER A O 1
ATOM 1861 N N . ILE A 1 228 ? 17.496 11.530 -24.656 1.00 80.06 228 ILE A N 1
ATOM 1862 C CA . ILE A 1 228 ? 17.486 12.544 -23.588 1.00 80.06 228 ILE A CA 1
ATOM 1863 C C . ILE A 1 228 ? 16.332 13.531 -23.739 1.00 80.06 228 ILE A C 1
ATOM 1865 O O . ILE A 1 228 ? 15.706 13.877 -22.739 1.00 80.06 228 ILE A O 1
ATOM 1869 N N . PHE A 1 229 ? 16.039 13.980 -24.958 1.00 79.00 229 PHE A N 1
ATOM 1870 C CA . PHE A 1 229 ? 15.037 15.027 -25.166 1.00 79.00 229 PHE A CA 1
ATOM 1871 C C . PHE A 1 229 ? 13.635 14.493 -25.463 1.00 79.00 229 PHE A C 1
ATOM 1873 O O . PHE A 1 229 ? 12.661 15.163 -25.131 1.00 79.00 229 PHE A O 1
ATOM 1880 N N . ILE A 1 230 ? 13.509 13.302 -26.054 1.00 81.00 230 ILE A N 1
ATOM 1881 C CA . ILE A 1 230 ? 12.223 12.794 -26.555 1.00 81.00 230 ILE A CA 1
ATOM 1882 C C . ILE A 1 230 ? 11.709 11.599 -25.751 1.00 81.00 230 ILE A C 1
ATOM 1884 O O . ILE A 1 230 ? 10.518 11.534 -25.474 1.00 81.00 230 ILE A O 1
ATOM 1888 N N . ILE A 1 231 ? 12.566 10.658 -25.345 1.00 79.38 231 ILE A N 1
ATOM 1889 C CA . ILE A 1 231 ? 12.113 9.405 -24.705 1.00 79.38 231 ILE A CA 1
ATOM 1890 C C . ILE A 1 231 ? 12.087 9.526 -23.174 1.00 79.38 231 ILE A C 1
ATOM 1892 O O . ILE A 1 231 ? 11.122 9.129 -22.512 1.00 79.38 231 ILE A O 1
ATOM 1896 N N . ILE A 1 232 ? 13.151 10.075 -22.593 1.00 78.75 232 ILE A N 1
ATOM 1897 C CA . ILE A 1 232 ? 13.343 10.146 -21.140 1.00 78.75 232 ILE A CA 1
ATOM 1898 C C . ILE A 1 232 ? 12.319 11.077 -20.456 1.00 78.75 232 ILE A C 1
ATOM 1900 O O . ILE A 1 232 ? 11.718 10.658 -19.467 1.00 78.75 232 ILE A O 1
ATOM 1904 N N . PRO A 1 233 ? 12.031 12.299 -20.944 1.00 82.81 233 PRO A N 1
ATOM 1905 C CA . PRO A 1 233 ? 11.123 13.196 -20.230 1.00 82.81 233 PRO A CA 1
ATOM 1906 C C . PRO A 1 233 ? 9.673 12.675 -20.155 1.00 82.81 233 PRO A C 1
ATOM 1908 O O . PRO A 1 233 ? 9.117 12.661 -19.052 1.00 82.81 233 PRO A O 1
ATOM 1911 N N . PRO A 1 234 ? 9.057 12.165 -21.246 1.00 83.88 234 PRO A N 1
ATOM 1912 C CA . PRO A 1 234 ? 7.712 11.591 -21.180 1.00 83.88 234 PRO A CA 1
ATOM 1913 C C . PRO A 1 234 ? 7.630 10.323 -20.329 1.00 83.88 234 PRO A C 1
ATOM 1915 O O . PRO A 1 234 ? 6.643 10.135 -19.623 1.00 83.88 234 PRO A O 1
ATOM 1918 N N . SER A 1 235 ? 8.657 9.465 -20.349 1.00 80.31 235 SER A N 1
ATOM 1919 C CA . SER A 1 235 ? 8.678 8.244 -19.527 1.00 80.31 235 SER A CA 1
ATOM 1920 C C . SER A 1 235 ? 8.783 8.553 -18.032 1.00 80.31 235 SER A C 1
ATOM 1922 O O . SER A 1 235 ? 8.024 7.991 -17.240 1.00 80.31 235 SER A O 1
ATOM 1924 N N . ILE A 1 236 ? 9.642 9.502 -17.643 1.00 80.12 236 ILE A N 1
ATOM 1925 C CA . ILE A 1 236 ? 9.720 9.992 -16.261 1.00 80.12 236 ILE A CA 1
ATOM 1926 C C . ILE A 1 236 ? 8.384 10.616 -15.849 1.00 80.12 236 ILE A C 1
ATOM 1928 O O . ILE A 1 236 ? 7.856 10.285 -14.787 1.00 80.12 236 ILE A O 1
ATOM 1932 N N . CYS A 1 237 ? 7.808 11.478 -16.693 1.00 84.50 237 CYS A N 1
ATOM 1933 C CA . CYS A 1 237 ? 6.507 12.093 -16.438 1.00 84.50 237 CYS A CA 1
ATOM 1934 C C . CYS A 1 237 ? 5.417 11.030 -16.229 1.00 84.50 237 CYS A C 1
ATOM 1936 O O . CYS A 1 237 ? 4.710 11.062 -15.224 1.00 84.50 237 CYS A O 1
ATOM 1938 N N . CYS A 1 238 ? 5.343 10.033 -17.113 1.00 83.81 238 CYS A N 1
ATOM 1939 C CA . CYS A 1 238 ? 4.399 8.925 -17.013 1.00 83.81 238 CYS A CA 1
ATOM 1940 C C . CYS A 1 238 ? 4.567 8.142 -15.702 1.00 83.81 238 CYS A C 1
ATOM 1942 O O . CYS A 1 238 ? 3.579 7.891 -15.016 1.00 83.81 238 CYS A O 1
ATOM 1944 N N . MET A 1 239 ? 5.802 7.836 -15.285 1.00 82.44 239 MET A N 1
ATOM 1945 C CA . MET A 1 239 ? 6.070 7.176 -14.001 1.00 82.44 239 MET A CA 1
ATOM 1946 C C . MET A 1 239 ? 5.519 7.984 -12.815 1.00 82.44 239 MET A C 1
ATOM 1948 O O . MET A 1 239 ? 4.880 7.412 -11.928 1.00 82.44 239 MET A O 1
ATOM 1952 N N . PHE A 1 240 ? 5.741 9.304 -12.786 1.00 83.06 240 PHE A N 1
ATOM 1953 C CA . PHE A 1 240 ? 5.194 10.166 -11.734 1.00 83.06 240 PHE A CA 1
ATOM 1954 C C . PHE A 1 240 ? 3.670 10.196 -11.747 1.00 83.06 240 PHE A C 1
ATOM 1956 O O . PHE A 1 240 ? 3.062 10.104 -10.684 1.00 83.06 240 PHE A O 1
ATOM 1963 N N . VAL A 1 241 ? 3.056 10.269 -12.930 1.00 86.44 241 VAL A N 1
ATOM 1964 C CA . VAL A 1 241 ? 1.597 10.219 -13.083 1.00 86.44 241 VAL A CA 1
ATOM 1965 C C . VAL A 1 241 ? 1.049 8.896 -12.547 1.00 86.44 241 VAL A C 1
ATOM 1967 O O . VAL A 1 241 ? 0.145 8.909 -11.716 1.00 86.44 241 VAL A O 1
ATOM 1970 N N . CYS A 1 242 ? 1.626 7.754 -12.931 1.00 83.31 242 CYS A N 1
ATOM 1971 C CA . CYS A 1 242 ? 1.205 6.446 -12.429 1.00 83.31 242 CYS A CA 1
ATOM 1972 C C . CYS A 1 242 ? 1.333 6.346 -10.901 1.00 83.31 242 CYS A C 1
ATOM 1974 O O . CYS A 1 242 ? 0.412 5.868 -10.240 1.00 83.31 242 CYS A O 1
ATOM 1976 N N . ARG A 1 243 ? 2.438 6.836 -10.320 1.00 82.56 243 ARG A N 1
ATOM 1977 C CA . ARG A 1 243 ? 2.619 6.868 -8.857 1.00 82.56 243 ARG A CA 1
ATOM 1978 C C . ARG A 1 243 ? 1.636 7.800 -8.161 1.00 82.56 243 ARG A C 1
ATOM 1980 O O . ARG A 1 243 ? 1.135 7.446 -7.100 1.00 82.56 243 ARG A O 1
ATOM 1987 N N . ALA A 1 244 ? 1.341 8.957 -8.747 1.00 86.56 244 ALA A N 1
ATOM 1988 C CA . ALA A 1 244 ? 0.345 9.878 -8.217 1.00 86.56 244 ALA A CA 1
ATOM 1989 C C . ALA A 1 244 ? -1.046 9.233 -8.208 1.00 86.56 244 ALA A C 1
ATOM 1991 O O . ALA A 1 244 ? -1.752 9.333 -7.211 1.00 86.56 244 ALA A O 1
ATOM 1992 N N . VAL A 1 245 ? -1.416 8.507 -9.268 1.00 88.06 245 VAL A N 1
ATOM 1993 C CA . VAL A 1 245 ? -2.693 7.782 -9.321 1.00 88.06 245 VAL A CA 1
ATOM 1994 C C . VAL A 1 245 ? -2.765 6.697 -8.243 1.00 88.06 245 VAL A C 1
ATOM 1996 O O . VAL A 1 245 ? -3.765 6.629 -7.536 1.00 88.06 245 VAL A O 1
ATOM 1999 N N . ILE A 1 246 ? -1.709 5.898 -8.055 1.00 85.00 246 ILE A N 1
ATOM 2000 C CA . ILE A 1 246 ? -1.664 4.897 -6.972 1.00 85.00 246 ILE A CA 1
ATOM 2001 C C . ILE A 1 246 ? -1.797 5.580 -5.606 1.00 85.00 246 ILE A C 1
ATOM 2003 O O . ILE A 1 246 ? -2.631 5.184 -4.796 1.00 85.00 246 ILE A O 1
ATOM 2007 N N . LEU A 1 247 ? -1.053 6.663 -5.373 1.00 87.50 247 LEU A N 1
ATOM 2008 C CA . LEU A 1 247 ? -1.136 7.426 -4.129 1.00 87.50 247 LEU A CA 1
ATOM 2009 C C . LEU A 1 247 ? -2.557 7.941 -3.857 1.00 87.50 247 LEU A C 1
ATOM 2011 O O . LEU A 1 247 ? -3.024 7.869 -2.724 1.00 87.50 247 LEU A O 1
ATOM 2015 N N . LEU A 1 248 ? -3.265 8.435 -4.876 1.00 90.19 248 LEU A N 1
ATOM 2016 C CA . LEU A 1 248 ? -4.657 8.867 -4.722 1.00 90.19 248 LEU A CA 1
ATOM 2017 C C . LEU A 1 248 ? -5.555 7.715 -4.261 1.00 90.19 248 LEU A C 1
ATOM 2019 O O . LEU A 1 248 ? -6.397 7.909 -3.386 1.00 90.19 248 LEU A O 1
ATOM 2023 N N . THR A 1 249 ? -5.349 6.512 -4.794 1.00 89.12 249 THR A N 1
ATOM 2024 C CA . THR A 1 249 ? -6.139 5.343 -4.390 1.00 89.12 249 THR A CA 1
ATOM 2025 C C . THR A 1 249 ? -5.831 4.858 -2.972 1.00 89.12 249 THR A C 1
ATOM 2027 O O . THR A 1 249 ? -6.746 4.427 -2.274 1.00 89.12 249 THR A O 1
ATOM 2030 N N . GLU A 1 250 ? -4.582 4.993 -2.519 1.00 90.19 250 GLU A N 1
ATOM 2031 C CA . GLU A 1 250 ? -4.167 4.726 -1.134 1.00 90.19 250 GLU A CA 1
ATOM 2032 C C . GLU A 1 250 ? -4.784 5.729 -0.153 1.00 90.19 250 GLU A C 1
ATOM 2034 O O . GLU A 1 250 ? -5.247 5.365 0.932 1.00 90.19 250 GLU A O 1
ATOM 2039 N N . ILE A 1 251 ? -4.838 7.007 -0.544 1.00 92.00 251 ILE A N 1
ATOM 2040 C CA . ILE A 1 251 ? -5.500 8.057 0.238 1.00 92.00 251 ILE A CA 1
ATOM 2041 C C . ILE A 1 251 ? -6.992 7.750 0.368 1.00 92.00 251 ILE A C 1
ATOM 2043 O O . ILE A 1 251 ? -7.549 7.874 1.457 1.00 92.00 251 ILE A O 1
ATOM 2047 N N . ASP A 1 252 ? -7.642 7.322 -0.711 1.00 93.81 252 ASP A N 1
ATOM 2048 C CA . ASP A 1 252 ? -9.070 7.017 -0.686 1.00 93.81 252 ASP A CA 1
ATOM 2049 C C . ASP A 1 252 ? -9.389 5.781 0.182 1.00 93.81 252 ASP A C 1
ATOM 2051 O O . ASP A 1 252 ? -10.319 5.799 0.997 1.00 93.81 252 ASP A O 1
ATOM 2055 N N . ALA A 1 253 ? -8.561 4.731 0.114 1.00 93.31 253 ALA A N 1
ATOM 2056 C CA . ALA A 1 253 ? -8.637 3.594 1.036 1.00 93.31 253 ALA A CA 1
ATOM 2057 C C . ALA A 1 253 ? -8.427 4.023 2.502 1.00 93.31 253 ALA A C 1
ATOM 2059 O O . ALA A 1 253 ? -9.220 3.652 3.372 1.00 93.31 253 ALA A O 1
ATOM 2060 N N . SER A 1 254 ? -7.448 4.897 2.760 1.00 95.62 254 SER A N 1
ATOM 2061 C CA . SER A 1 254 ? -7.177 5.466 4.088 1.00 95.62 254 SER A CA 1
ATOM 2062 C C . SER A 1 254 ? -8.361 6.277 4.627 1.00 95.62 254 SER A C 1
ATOM 2064 O O . SER A 1 254 ? -8.718 6.167 5.802 1.00 95.62 254 SER A O 1
ATOM 2066 N N . ILE A 1 255 ? -9.004 7.093 3.785 1.00 95.62 255 ILE A N 1
ATOM 2067 C CA . ILE A 1 255 ? -10.192 7.876 4.155 1.00 95.62 255 ILE A CA 1
ATOM 2068 C C . ILE A 1 255 ? -11.336 6.933 4.531 1.00 95.62 255 ILE A C 1
ATOM 2070 O O . ILE A 1 255 ? -11.939 7.092 5.598 1.00 95.62 255 ILE A O 1
ATOM 2074 N N . ARG A 1 256 ? -11.603 5.912 3.707 1.00 96.19 256 ARG A N 1
ATOM 2075 C CA . ARG A 1 256 ? -12.614 4.890 4.008 1.00 96.19 256 ARG A CA 1
ATOM 2076 C C . ARG A 1 256 ? -12.318 4.167 5.318 1.00 96.19 256 ARG A C 1
ATOM 2078 O O . ARG A 1 256 ? -13.224 4.045 6.140 1.00 96.19 256 ARG A O 1
ATOM 2085 N N . ALA A 1 257 ? -11.073 3.763 5.556 1.00 97.12 257 ALA A N 1
ATOM 2086 C CA . ALA A 1 257 ? -10.657 3.138 6.809 1.00 97.12 257 ALA A CA 1
ATOM 2087 C C . ALA A 1 257 ? -10.967 4.030 8.017 1.00 97.12 257 ALA A C 1
ATOM 2089 O O . ALA A 1 257 ? -11.595 3.586 8.977 1.00 97.12 257 ALA A O 1
ATOM 2090 N N . MET A 1 258 ? -10.612 5.315 7.949 1.00 97.62 258 MET A N 1
ATOM 2091 C CA . MET A 1 258 ? -10.880 6.270 9.026 1.00 97.62 258 MET A CA 1
ATOM 2092 C C . MET A 1 258 ? -12.376 6.438 9.315 1.00 97.62 258 MET A C 1
ATOM 2094 O O . MET A 1 258 ? -12.757 6.512 10.484 1.00 97.62 258 MET A O 1
ATOM 2098 N N . HIS A 1 259 ? -13.223 6.465 8.281 1.00 96.75 259 HIS A N 1
ATOM 2099 C CA . HIS A 1 259 ? -14.678 6.482 8.453 1.00 96.75 259 HIS A CA 1
ATOM 2100 C C . HIS A 1 259 ? -15.184 5.198 9.115 1.00 96.75 259 HIS A C 1
ATOM 2102 O O . HIS A 1 259 ? -15.897 5.263 10.111 1.00 96.75 259 HIS A O 1
ATOM 2108 N N . LEU A 1 260 ? -14.744 4.030 8.642 1.00 96.31 260 LEU A N 1
ATOM 2109 C CA . LEU A 1 260 ? -15.140 2.734 9.199 1.00 96.31 260 LEU A CA 1
ATOM 2110 C C . LEU A 1 260 ? -14.766 2.592 10.679 1.00 96.31 260 LEU A C 1
ATOM 2112 O O . LEU A 1 260 ? -15.568 2.105 11.475 1.00 96.31 260 LEU A O 1
ATOM 2116 N N . LEU A 1 261 ? -13.566 3.038 11.053 1.00 97.38 261 LEU A N 1
ATOM 2117 C CA . LEU A 1 261 ? -13.074 2.984 12.429 1.00 97.38 261 LEU A CA 1
ATOM 2118 C C . LEU A 1 261 ? -13.816 3.958 13.349 1.00 97.38 261 LEU A C 1
ATOM 2120 O O . LEU A 1 261 ? -14.095 3.621 14.503 1.00 97.38 261 LEU A O 1
ATOM 2124 N N . LYS A 1 262 ? -14.151 5.149 12.838 1.00 97.25 262 LYS A N 1
ATOM 2125 C CA . LYS A 1 262 ? -14.875 6.184 13.581 1.00 97.25 262 LYS A CA 1
ATOM 2126 C C . LYS A 1 262 ? -16.347 5.828 13.773 1.00 97.25 262 LYS A C 1
ATOM 2128 O O . LYS A 1 262 ? -16.824 5.833 14.906 1.00 97.25 262 LYS A O 1
ATOM 2133 N N . ASP A 1 263 ? -17.052 5.489 12.697 1.00 95.50 263 ASP A N 1
ATOM 2134 C CA . ASP A 1 263 ? -18.503 5.249 12.708 1.00 95.50 263 ASP A CA 1
ATOM 2135 C C . ASP A 1 263 ? -18.871 4.072 13.620 1.00 95.50 263 ASP A C 1
ATOM 2137 O O . ASP A 1 263 ? -19.914 4.066 14.272 1.00 95.50 263 ASP A O 1
ATOM 2141 N N . ARG A 1 264 ? -17.969 3.091 13.723 1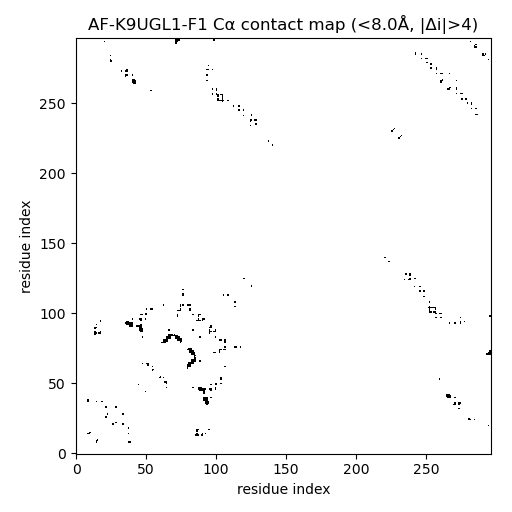.00 93.69 264 ARG A N 1
ATOM 2142 C CA . ARG A 1 264 ? -18.128 1.896 14.560 1.00 93.69 264 ARG A CA 1
ATOM 2143 C C . ARG A 1 264 ? -17.602 2.052 15.981 1.00 93.69 264 ARG A C 1
ATOM 2145 O O . ARG A 1 264 ? -17.656 1.088 16.738 1.00 93.69 264 ARG A O 1
ATOM 2152 N N . LYS A 1 265 ? -17.063 3.223 16.341 1.00 95.50 265 LYS A N 1
ATOM 2153 C CA . LYS A 1 265 ? -16.409 3.466 17.639 1.00 95.50 265 LYS A CA 1
ATOM 2154 C C . LYS A 1 265 ? -15.336 2.413 17.962 1.00 95.50 265 LYS A C 1
ATOM 2156 O O . LYS A 1 265 ? -15.159 2.028 19.115 1.00 95.50 265 LYS A O 1
ATOM 2161 N N . ILE A 1 266 ? -14.632 1.939 16.929 1.00 96.56 266 ILE A N 1
ATOM 2162 C CA . ILE A 1 266 ? -13.524 0.988 17.084 1.00 96.56 266 ILE A CA 1
ATOM 2163 C C . ILE A 1 266 ? -12.326 1.690 17.722 1.00 96.56 266 ILE A C 1
ATOM 2165 O O . ILE A 1 266 ? -11.620 1.106 18.543 1.00 96.56 266 ILE A O 1
ATOM 2169 N N . LEU A 1 267 ? -12.111 2.951 17.347 1.00 97.38 267 LEU A N 1
ATOM 2170 C CA . LEU A 1 267 ? -11.062 3.809 17.877 1.00 97.38 267 LEU A CA 1
ATOM 2171 C C . LEU A 1 267 ? -11.674 5.062 18.505 1.00 97.38 267 LEU A C 1
ATOM 2173 O O . LEU A 1 267 ? -12.587 5.666 17.939 1.00 97.38 267 LEU A O 1
ATOM 2177 N N . ASN A 1 268 ? -11.114 5.494 19.634 1.00 96.44 268 ASN A N 1
ATOM 2178 C CA . ASN A 1 268 ? -11.469 6.777 20.241 1.00 96.44 268 ASN A CA 1
ATOM 2179 C C . ASN A 1 268 ? -10.810 7.959 19.495 1.00 96.44 268 ASN A C 1
ATOM 2181 O O . ASN A 1 268 ? -9.912 7.777 18.675 1.00 96.44 268 ASN A O 1
ATOM 2185 N N . GLU A 1 269 ? -11.201 9.198 19.806 1.00 96.12 269 GLU A N 1
ATOM 2186 C CA . GLU A 1 269 ? -10.699 10.406 19.121 1.00 96.12 269 GLU A CA 1
ATOM 2187 C C . GLU A 1 269 ? -9.168 10.571 19.172 1.00 96.12 269 GLU A C 1
ATOM 2189 O O . GLU A 1 269 ? -8.549 11.036 18.209 1.00 96.12 269 GLU A O 1
ATOM 2194 N N . ARG A 1 270 ? -8.520 10.168 20.275 1.00 96.25 270 ARG A N 1
ATOM 2195 C CA . ARG A 1 270 ? -7.053 10.214 20.387 1.00 96.25 270 ARG A CA 1
ATOM 2196 C C . ARG A 1 270 ? -6.405 9.189 19.455 1.00 96.25 270 ARG A C 1
ATOM 2198 O O . ARG A 1 270 ? -5.472 9.527 18.726 1.00 96.25 270 ARG A O 1
ATOM 2205 N N . GLN A 1 271 ? -6.926 7.967 19.451 1.00 97.31 271 GLN A N 1
ATOM 2206 C CA . GLN A 1 271 ? -6.453 6.871 18.610 1.00 97.31 271 GLN A CA 1
ATOM 2207 C C . GLN A 1 271 ? -6.716 7.145 17.125 1.00 97.31 271 GLN A C 1
ATOM 2209 O O . GLN A 1 271 ? -5.830 6.921 16.309 1.00 97.31 271 GLN A O 1
ATOM 2214 N N . LEU A 1 272 ? -7.860 7.736 16.766 1.00 97.44 272 LEU A N 1
ATOM 2215 C CA . LEU A 1 272 ? -8.164 8.159 15.394 1.00 97.44 272 LEU A CA 1
ATOM 2216 C C . LEU A 1 272 ? -7.162 9.203 14.880 1.00 97.44 272 LEU A C 1
ATOM 2218 O O . LEU A 1 272 ? -6.719 9.130 13.733 1.00 97.44 272 LEU A O 1
ATOM 2222 N N . LYS A 1 273 ? -6.758 10.169 15.716 1.00 96.50 273 LYS A N 1
ATOM 2223 C CA . LYS A 1 273 ? -5.709 11.140 15.349 1.00 96.50 273 LYS A CA 1
ATOM 2224 C C . LYS A 1 273 ? -4.359 10.457 15.118 1.00 96.50 273 LYS A C 1
ATOM 2226 O O . LYS A 1 273 ? -3.633 10.856 14.208 1.00 96.50 273 LYS A O 1
ATOM 2231 N N . ALA A 1 274 ? -4.023 9.446 15.920 1.00 95.38 274 ALA A N 1
ATOM 2232 C CA . ALA A 1 274 ? -2.801 8.663 15.753 1.00 95.38 274 ALA A CA 1
ATOM 2233 C C . ALA A 1 274 ? -2.834 7.810 14.474 1.00 95.38 274 ALA A C 1
ATOM 2235 O O . ALA A 1 274 ? -1.915 7.906 13.663 1.00 95.38 274 ALA A O 1
ATOM 2236 N N . ALA A 1 275 ? -3.923 7.070 14.252 1.00 96.38 275 ALA A N 1
ATOM 2237 C CA . ALA A 1 275 ? -4.164 6.256 13.062 1.00 96.38 275 ALA A CA 1
ATOM 2238 C C . ALA A 1 275 ? -4.082 7.085 11.772 1.00 96.38 275 ALA A C 1
ATOM 2240 O O . ALA A 1 275 ? -3.400 6.706 10.826 1.00 96.38 275 ALA A O 1
ATOM 2241 N N . ARG A 1 276 ? -4.682 8.283 11.758 1.00 96.31 276 ARG A N 1
ATOM 2242 C CA . ARG A 1 276 ? -4.594 9.200 10.613 1.00 96.31 276 ARG A CA 1
ATOM 2243 C C . ARG A 1 276 ? -3.159 9.617 10.313 1.00 96.31 276 ARG A C 1
ATOM 2245 O O . ARG A 1 276 ? -2.764 9.645 9.154 1.00 96.31 276 ARG A O 1
ATOM 2252 N N . LYS A 1 277 ? -2.379 9.958 11.346 1.00 93.88 277 LYS A N 1
ATOM 2253 C CA . LYS A 1 277 ? -0.959 10.287 11.162 1.00 93.88 277 LYS A CA 1
ATOM 2254 C C . LYS A 1 277 ? -0.222 9.087 10.582 1.00 93.88 277 LYS A C 1
ATOM 2256 O O . LYS A 1 277 ? 0.471 9.258 9.590 1.00 93.88 277 LYS A O 1
ATOM 2261 N N . PHE A 1 278 ? -0.419 7.899 11.146 1.00 92.50 278 PHE A N 1
ATOM 2262 C CA . PHE A 1 278 ? 0.172 6.665 10.633 1.00 92.50 278 PHE A CA 1
ATOM 2263 C C . PHE A 1 278 ? -0.132 6.448 9.140 1.00 92.50 278 PHE A C 1
ATOM 2265 O O . PHE A 1 278 ? 0.807 6.322 8.359 1.00 92.50 278 PHE A O 1
ATOM 2272 N N . LEU A 1 279 ? -1.401 6.527 8.724 1.00 92.62 279 LEU A N 1
ATOM 2273 C CA . LEU A 1 279 ? -1.798 6.381 7.316 1.00 92.62 279 LEU A CA 1
ATOM 2274 C C . LEU A 1 279 ? -1.172 7.452 6.409 1.00 92.62 279 LEU A C 1
ATOM 2276 O O . LEU A 1 279 ? -0.709 7.138 5.319 1.00 92.62 279 LEU A O 1
ATOM 2280 N N . ILE A 1 280 ? -1.076 8.706 6.869 1.00 89.50 280 ILE A N 1
ATOM 2281 C CA . ILE A 1 280 ? -0.392 9.774 6.120 1.00 89.50 280 ILE A CA 1
ATOM 2282 C C . ILE A 1 280 ? 1.098 9.456 5.945 1.00 89.50 280 ILE A C 1
ATOM 2284 O O . ILE A 1 280 ? 1.632 9.617 4.851 1.00 89.50 280 ILE A O 1
ATOM 2288 N N . PHE A 1 281 ? 1.783 9.000 6.997 1.00 87.88 281 PHE A N 1
ATOM 2289 C CA . PHE A 1 281 ? 3.197 8.622 6.913 1.00 87.88 281 PHE A CA 1
ATOM 2290 C C . PHE A 1 281 ? 3.413 7.422 5.988 1.00 87.88 281 PHE A C 1
ATOM 2292 O O . PHE A 1 281 ? 4.359 7.428 5.199 1.00 87.88 281 PHE A O 1
ATOM 2299 N N . ALA A 1 282 ? 2.523 6.433 6.054 1.00 84.56 282 ALA A N 1
ATOM 2300 C CA . ALA A 1 282 ? 2.547 5.278 5.173 1.00 84.56 282 ALA A CA 1
ATOM 2301 C C . ALA A 1 282 ? 2.317 5.694 3.708 1.00 84.56 282 ALA A C 1
ATOM 2303 O O . ALA A 1 282 ? 3.129 5.362 2.850 1.00 84.56 282 ALA A O 1
ATOM 2304 N N . GLY A 1 283 ? 1.313 6.528 3.422 1.00 82.81 283 GLY A N 1
ATOM 2305 C CA . GLY A 1 283 ? 1.056 7.059 2.078 1.00 82.81 283 GLY A CA 1
ATOM 2306 C C . GLY A 1 283 ? 2.198 7.927 1.533 1.00 82.81 283 GLY A C 1
ATOM 2307 O O . GLY A 1 283 ? 2.608 7.775 0.387 1.00 82.81 283 GLY A O 1
ATOM 2308 N N . LEU A 1 284 ? 2.804 8.786 2.360 1.00 80.25 284 LEU A N 1
ATOM 2309 C CA . LEU A 1 284 ? 3.961 9.604 1.965 1.00 80.25 284 LEU A CA 1
ATOM 2310 C C . LEU A 1 284 ? 5.195 8.769 1.592 1.00 80.25 284 LEU A C 1
ATOM 2312 O O . LEU A 1 284 ? 6.060 9.258 0.862 1.00 80.25 284 LEU A O 1
ATOM 2316 N N . SER A 1 285 ? 5.297 7.521 2.062 1.00 74.81 285 SER A N 1
ATOM 2317 C CA . SER A 1 285 ? 6.406 6.637 1.688 1.00 74.81 285 SER A CA 1
ATOM 2318 C C . SER A 1 285 ? 6.438 6.342 0.181 1.00 74.81 285 SER A C 1
ATOM 2320 O O . SER A 1 285 ? 7.528 6.257 -0.381 1.00 74.81 285 SER A O 1
ATOM 2322 N N . TYR A 1 286 ? 5.285 6.362 -0.504 1.00 69.31 286 TYR A N 1
ATOM 2323 C CA . TYR A 1 286 ? 5.188 6.216 -1.964 1.00 69.31 286 TYR A CA 1
ATOM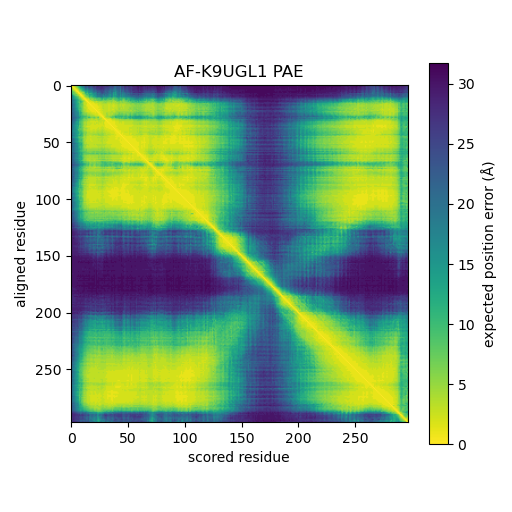 2324 C C . TYR A 1 286 ? 5.864 7.358 -2.742 1.00 69.31 286 TYR A C 1
ATOM 2326 O O . TYR A 1 286 ? 6.251 7.184 -3.900 1.00 69.31 286 TYR A O 1
ATOM 2334 N N . LEU A 1 287 ? 6.028 8.531 -2.117 1.00 67.69 287 LEU A N 1
ATOM 2335 C CA . LEU A 1 287 ? 6.710 9.683 -2.715 1.00 67.69 287 LEU A CA 1
ATOM 2336 C C . LEU A 1 287 ? 8.230 9.655 -2.501 1.00 67.69 287 LEU A C 1
ATOM 2338 O O . LEU A 1 287 ? 8.955 10.399 -3.163 1.00 67.69 287 LEU A O 1
ATOM 2342 N N . ARG A 1 288 ? 8.745 8.816 -1.592 1.00 62.62 288 ARG A N 1
ATOM 2343 C CA . ARG A 1 288 ? 10.188 8.723 -1.338 1.00 62.62 288 ARG A CA 1
ATOM 2344 C C . ARG A 1 288 ? 10.867 7.893 -2.426 1.00 62.62 288 ARG A C 1
ATOM 2346 O O . ARG A 1 288 ? 10.585 6.710 -2.607 1.00 62.62 288 ARG A O 1
ATOM 2353 N N . PHE A 1 289 ? 11.823 8.505 -3.125 1.00 47.44 289 PHE A N 1
ATOM 2354 C CA . PHE A 1 289 ? 12.700 7.798 -4.057 1.00 47.44 289 PHE A CA 1
ATOM 2355 C C . PHE A 1 289 ? 13.428 6.653 -3.336 1.00 47.44 289 PHE A C 1
ATOM 2357 O O . PHE A 1 289 ? 14.180 6.888 -2.395 1.00 47.44 289 PHE A O 1
ATOM 2364 N N . GLY A 1 290 ? 13.188 5.413 -3.772 1.00 46.28 290 GLY A N 1
ATOM 2365 C CA . GLY A 1 290 ? 13.833 4.214 -3.224 1.00 46.28 290 GLY A CA 1
ATOM 2366 C C . GLY A 1 290 ? 13.121 3.540 -2.041 1.00 46.28 290 GLY A C 1
ATOM 2367 O O . GLY A 1 290 ? 13.620 2.526 -1.559 1.00 46.28 290 GLY A O 1
ATOM 2368 N N . ALA A 1 291 ? 11.961 4.026 -1.583 1.00 40.84 291 ALA A N 1
ATOM 2369 C CA . ALA A 1 291 ? 11.244 3.430 -0.452 1.00 40.84 291 ALA A CA 1
ATOM 2370 C C . ALA A 1 291 ? 10.209 2.374 -0.891 1.00 40.84 291 ALA A C 1
ATOM 2372 O O . ALA A 1 291 ? 9.060 2.663 -1.195 1.00 40.84 291 ALA A O 1
ATOM 2373 N N . VAL A 1 292 ? 10.693 1.135 -0.960 1.00 40.56 292 VAL A N 1
ATOM 2374 C CA . VAL A 1 292 ? 10.165 -0.055 -0.272 1.00 40.56 292 VAL A CA 1
ATOM 2375 C C . VAL A 1 292 ? 8.634 -0.146 -0.071 1.00 40.56 292 VAL A C 1
ATOM 2377 O O . VAL A 1 292 ? 8.081 0.211 0.964 1.00 40.56 292 VAL A O 1
ATOM 2380 N N . LYS A 1 293 ? 8.009 -0.800 -1.048 1.00 45.84 293 LYS A N 1
ATOM 2381 C CA . LYS A 1 293 ? 6.752 -1.564 -1.020 1.00 45.84 293 LYS A CA 1
ATOM 2382 C C . LYS A 1 293 ? 6.769 -2.705 0.043 1.00 45.84 293 LYS A C 1
ATOM 2384 O O . LYS A 1 293 ? 6.828 -3.856 -0.357 1.00 45.84 293 LYS A O 1
ATOM 2389 N N . ARG A 1 294 ? 6.888 -2.444 1.362 1.00 46.12 294 ARG A N 1
ATOM 2390 C CA . ARG A 1 294 ? 6.970 -3.532 2.395 1.00 46.12 294 ARG A CA 1
ATOM 2391 C C . ARG A 1 294 ? 6.105 -3.377 3.660 1.00 46.12 294 ARG A C 1
ATOM 2393 O O . ARG A 1 294 ? 6.443 -3.946 4.695 1.00 46.12 294 ARG A O 1
ATOM 2400 N N . LEU A 1 295 ? 5.062 -2.546 3.665 1.00 42.88 295 LEU A N 1
ATOM 2401 C CA . LEU A 1 295 ? 4.165 -2.472 4.840 1.00 42.88 295 LEU A CA 1
ATOM 2402 C C . LEU A 1 295 ? 2.701 -2.777 4.523 1.00 42.88 295 LEU A C 1
ATOM 2404 O O . LEU A 1 295 ? 2.039 -3.404 5.347 1.00 42.88 295 LEU A O 1
ATOM 2408 N N . PHE A 1 296 ? 2.237 -2.411 3.330 1.00 43.59 296 PHE A N 1
ATOM 2409 C CA . PHE A 1 296 ? 0.978 -2.891 2.738 1.00 43.59 296 PHE A CA 1
ATOM 2410 C C . PHE A 1 296 ? 1.217 -4.006 1.700 1.00 43.59 296 PHE A C 1
ATOM 2412 O O . PHE A 1 296 ? 0.343 -4.349 0.922 1.00 43.59 296 PHE A O 1
ATOM 2419 N N . ASP A 1 297 ? 2.446 -4.509 1.616 1.00 39.16 297 ASP A N 1
ATOM 2420 C CA . ASP A 1 297 ? 2.941 -5.483 0.640 1.00 39.16 297 ASP A CA 1
ATOM 2421 C C . ASP A 1 297 ? 4.171 -6.188 1.224 1.00 39.16 297 ASP A C 1
ATOM 2423 O O . ASP A 1 297 ? 4.685 -7.119 0.572 1.00 39.16 297 ASP A O 1
#

Secondary structure (DSSP, 8-state):
--------GGG-HHHHHHHHHHHHH-TT--HHHHHHHTSBPTT---HHHHHHHHHHHTT-TTSEEEEESSS--EEETTTTEEEEEHHHHT--BHHHHHHHHHHHHHHTS-HHHHHHHHHHHT-GGGTTT-HHHHHHHHHHHHHHHHHHHHHT---THHHHHHHHHHHHHHHHTTSS-SSS-----HHHHHHHHHHHHHHHHHHHHHHHHHHHHHHHHHHHHHHHHHIIIIIHHHHHHHHHHHHHHHHHHHHHHHHHHHHHHHHTTSS-HHHHHHHHHHHHHHHHHTTSTT--S-S--

Foldseek 3Di:
DDDPPPPPLVPPPLLVVVLVVCCVLCVPDDPVLSVLQSDFWPVNDFLQVLLVVLCVVVVNPVEAEEEDCDCAFAQDPVSNYTYHHPSLRGDRGLNSNLSSLLRSLLSPDDPVLVVLLVVLVPDCLLVVPPVVVLVVLVVVLVVLVVVVVVVPCPPVVVVVVVVVVCVVVVVVVVPPDPDDDDPPPPVVVVVVVVVVVVVVVVVVVVVVVVVVSVVVSVVSVVVSVCCVPPVPPVSVVVNVVSLVSVLVSLVSSSVSSLCSCVVVSRHDPVSSVSSSVVSVSVSCLSVDDPDDPRNND

Mean predicted aligned error: 14.18 Å

Organism: Chamaesiphon minutus (strain ATCC 27169 / PCC 6605) (NCBI:txid1173020)

pLDDT: mean 75.43, std 19.28, range [32.12, 97.62]

Nearest PDB structures (foldseek):
  6pyu-assembly1_B  TM=3.822E-01  e=3.602E+00  Homo sapiens
  4q4a-assembly1_A  TM=2.406E-01  e=2.522E+00  Thermotoga maritima MSB8

Radius of gyration: 38.07 Å; Cα contacts (8 Å, |Δi|>4): 266; chains: 1; bounding box: 103×32×107 Å

InterPro domains:
  IPR007395 Putative neutral zinc metallopeptidase [PF04298] (40-146)
  IPR007395 Putative neutral zinc metallopeptidase [PF04298] (212-287)
  IPR007395 Putative neutral zinc metallopeptidase [PTHR36434] (41-145)

Sequence (297 aa):
MPINNVYDSRFDPSTHELERKLDNLMPRSNPHLKRTLLENNQTGMMSINIARSILRDRNRTDIKVCIREDEVNCYSLYLNLVGLSENVAHSQTVVAVTIAAHEVGHALQPQFEKKLISLLGKTPILYLGRFSEYFILLCSFLVQIGTFVKSDRIPLWKSQIQNNYLQSHGTDLNRQYFNQPRFYDSHSERLRQRNYLGSSICSILKRGVILLKYLFSYTIFLIVLFSIFIIIPPSICCMFVCRAVILLTEIDASIRAMHLLKDRKILNERQLKAARKFLIFAGLSYLRFGAVKRLFD

Solvent-accessible surface area (backbone atoms only — not comparable to full-atom values): 16468 Å² total; per-residue (Å²): 133,86,78,79,78,76,74,70,57,89,77,40,73,42,46,56,53,54,49,51,54,47,44,72,74,42,75,84,58,56,68,70,49,55,53,48,32,64,32,69,30,69,70,69,53,33,12,48,57,51,38,48,51,55,32,51,76,68,72,36,77,82,51,46,78,45,77,34,94,53,83,32,31,36,52,40,81,89,77,36,29,35,34,27,13,55,48,34,31,70,24,32,22,34,49,27,36,46,52,35,32,27,32,48,20,53,68,68,46,57,69,66,60,54,50,51,50,59,52,55,76,67,39,65,58,75,67,64,72,52,63,64,61,59,50,48,54,52,50,53,50,54,52,52,52,59,56,51,69,60,67,74,60,69,61,65,66,64,62,51,51,57,52,49,52,52,52,61,62,56,58,61,62,75,76,76,66,94,83,69,84,83,76,82,55,68,66,60,53,52,52,50,51,52,52,51,50,53,50,51,53,52,54,51,52,52,52,51,55,52,51,52,49,52,53,52,53,50,53,52,50,51,51,51,52,46,38,63,72,62,51,46,54,58,52,53,51,48,33,52,51,55,50,50,53,48,48,53,53,53,50,52,14,43,52,45,17,53,48,57,34,50,80,66,53,37,37,50,76,70,43,46,55,36,46,52,50,51,50,50,55,58,56,52,37,74,73,43,90,88,51,74,80,64,70,67,71